Protein AF-A0A7D9AID9-F1 (afdb_monomer_lite)

Foldseek 3Di:
DVVVVLVVVLVVQLVLVLVQWHKDAQVVPDDPDPPPPCPPCVVVLVVQAPDDPVRIGIDGLVVLLVVLLVVLVVLLVVLVVLVVVCVVVVADASDPPCLVVLLVVLVVLLVVLVSNLSSLVVCLPPVNLCVSCVPDPPVSVVSNVSSVSSNVSSVSSNVSSVVSNVSRQVRDDDDPPDPVPPPQPPVSVLVVQQVVCVVVVHDRDDDD

Organism: NCBI:txid1499973

Sequence (208 aa):
MKQKSKSAAIAAIATALTASLAPVPAKSTILPTTVIESVTHARVVSMLTFEHHDGQVFLPLEEAIEYINGLNDNMRAALNAVIEERQNRGKGALFADKTAKIIKICEESLKQHSRVKEAVKIVMDPDNLAKMYPDSMEQRIAYRNKLVRFGRAIAQGEFIARDAINAIKRSTAPDKTTSLGNTLSDGNVKAMIIAEHKNMGLPAPEFS

pLDDT: mean 76.76, std 17.53, range [34.31, 95.06]

Radius of gyration: 28.39 Å; chains: 1; bounding box: 47×74×84 Å

Structure (mmCIF, N/CA/C/O backbone):
data_AF-A0A7D9AID9-F1
#
_entry.id   AF-A0A7D9AID9-F1
#
loop_
_atom_site.group_PDB
_atom_site.id
_atom_site.type_symbol
_atom_site.label_atom_id
_atom_site.label_alt_id
_atom_site.label_comp_id
_atom_site.label_asym_id
_atom_site.label_entity_id
_atom_site.label_seq_id
_atom_site.pdbx_PDB_ins_code
_atom_site.Cartn_x
_atom_site.Cartn_y
_atom_site.Cartn_z
_atom_site.occupancy
_atom_site.B_iso_or_equiv
_atom_site.auth_seq_id
_atom_site.auth_comp_id
_atom_site.auth_asym_id
_atom_site.auth_atom_id
_atom_site.pdbx_PDB_model_num
ATOM 1 N N . MET A 1 1 ? 20.980 -8.772 11.719 1.00 40.66 1 MET A N 1
ATOM 2 C CA . MET A 1 1 ? 20.503 -9.483 10.502 1.00 40.66 1 MET A CA 1
ATOM 3 C C . MET A 1 1 ? 19.294 -8.838 9.796 1.00 40.66 1 MET A C 1
ATOM 5 O O . MET A 1 1 ? 19.221 -8.960 8.582 1.00 40.66 1 MET A O 1
ATOM 9 N N . LYS A 1 2 ? 18.387 -8.099 10.469 1.00 40.19 2 LYS A N 1
ATOM 10 C CA . LYS A 1 2 ? 17.156 -7.531 9.853 1.00 40.19 2 LYS A CA 1
ATOM 11 C C . LYS A 1 2 ? 17.346 -6.453 8.763 1.00 40.19 2 LYS A C 1
ATOM 13 O O . LYS A 1 2 ? 16.445 -6.263 7.956 1.00 40.19 2 LYS A O 1
ATOM 18 N N . GLN A 1 3 ? 18.459 -5.714 8.739 1.00 44.75 3 GLN A N 1
ATOM 19 C CA . GLN A 1 3 ? 18.710 -4.710 7.685 1.00 44.75 3 GLN A CA 1
ATOM 20 C C . GLN A 1 3 ? 19.162 -5.348 6.364 1.00 44.75 3 GLN A C 1
ATOM 22 O O . GLN A 1 3 ? 18.703 -4.931 5.305 1.00 44.75 3 GLN A O 1
ATOM 27 N N . LYS A 1 4 ? 19.987 -6.405 6.430 1.00 50.25 4 LYS A N 1
ATOM 28 C CA . LYS A 1 4 ? 20.463 -7.130 5.241 1.00 50.25 4 LYS A CA 1
ATOM 29 C C . LYS A 1 4 ? 19.309 -7.788 4.471 1.00 50.25 4 LYS A C 1
ATOM 31 O O . LYS A 1 4 ? 19.295 -7.721 3.250 1.00 50.25 4 LYS A O 1
ATOM 36 N N . SER A 1 5 ? 18.302 -8.329 5.167 1.00 58.00 5 SER A N 1
ATOM 37 C CA . SER A 1 5 ? 17.133 -8.934 4.506 1.00 58.00 5 SER A CA 1
ATOM 38 C C . SER A 1 5 ? 16.215 -7.912 3.827 1.00 58.00 5 SER A C 1
ATOM 40 O O . SER A 1 5 ? 15.699 -8.182 2.749 1.00 58.00 5 SER A O 1
ATOM 42 N N . LYS A 1 6 ? 16.038 -6.714 4.407 1.00 60.31 6 LYS A N 1
ATOM 43 C CA . LYS A 1 6 ? 15.268 -5.631 3.768 1.00 60.31 6 LYS A CA 1
ATOM 44 C C . LYS A 1 6 ? 15.937 -5.141 2.484 1.00 60.31 6 LYS A C 1
ATOM 46 O O . LYS A 1 6 ? 15.253 -4.964 1.485 1.00 60.31 6 LYS A O 1
ATOM 51 N N . SER A 1 7 ? 17.256 -4.950 2.518 1.00 64.38 7 SER A N 1
ATOM 52 C CA . SER A 1 7 ? 18.036 -4.532 1.348 1.00 64.38 7 SER A CA 1
ATOM 53 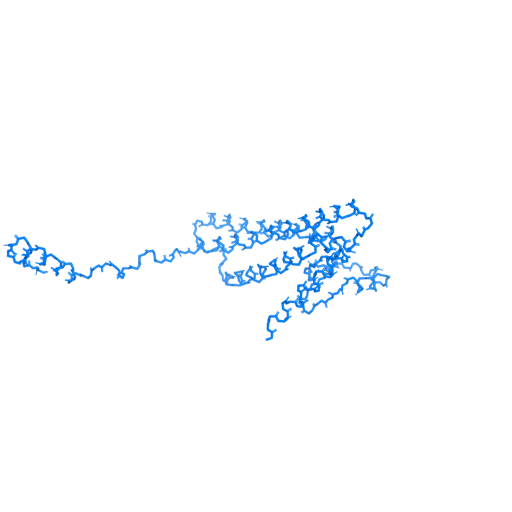C C . SER A 1 7 ? 17.994 -5.584 0.234 1.00 64.38 7 SER A C 1
ATOM 55 O O . SER A 1 7 ? 17.765 -5.224 -0.917 1.00 64.38 7 SER A O 1
ATOM 57 N N . ALA A 1 8 ? 18.099 -6.872 0.577 1.00 74.06 8 ALA A N 1
ATOM 58 C CA . ALA A 1 8 ? 17.960 -7.963 -0.387 1.00 74.06 8 ALA A CA 1
ATOM 59 C C . ALA A 1 8 ? 16.559 -8.017 -1.027 1.00 74.06 8 ALA A C 1
ATOM 61 O O . ALA A 1 8 ? 16.447 -8.177 -2.237 1.00 74.06 8 ALA A O 1
ATOM 62 N N . ALA A 1 9 ? 15.494 -7.817 -0.242 1.00 72.69 9 ALA A N 1
ATOM 63 C CA . ALA A 1 9 ? 14.126 -7.800 -0.763 1.00 72.69 9 ALA A CA 1
ATOM 64 C C . ALA A 1 9 ? 13.871 -6.613 -1.708 1.00 72.69 9 ALA A C 1
ATOM 66 O O . ALA A 1 9 ? 13.247 -6.778 -2.750 1.00 72.69 9 ALA A O 1
ATOM 67 N N . ILE A 1 10 ? 14.377 -5.421 -1.372 1.00 78.06 10 ILE A N 1
ATOM 68 C CA . ILE A 1 10 ? 14.273 -4.244 -2.248 1.00 78.06 10 ILE A CA 1
ATOM 69 C C . ILE A 1 10 ? 15.031 -4.487 -3.554 1.00 78.06 10 ILE A C 1
ATOM 71 O O . ILE A 1 10 ? 14.499 -4.176 -4.615 1.00 78.06 10 ILE A O 1
ATOM 75 N N . ALA A 1 11 ? 16.230 -5.074 -3.489 1.00 79.31 11 ALA A N 1
ATOM 76 C CA . ALA A 1 11 ? 17.001 -5.422 -4.678 1.00 79.31 11 ALA A CA 1
ATOM 77 C C . ALA A 1 11 ? 16.245 -6.418 -5.569 1.00 79.31 11 ALA A C 1
ATOM 79 O O . ALA A 1 11 ? 16.104 -6.165 -6.757 1.00 79.31 11 ALA A O 1
ATOM 80 N N . ALA A 1 12 ? 15.676 -7.483 -4.996 1.00 79.38 12 ALA A N 1
ATOM 81 C CA . ALA A 1 12 ? 14.881 -8.455 -5.746 1.00 79.38 12 ALA A CA 1
ATOM 82 C C . ALA A 1 12 ? 13.648 -7.818 -6.414 1.00 79.38 12 ALA A C 1
ATOM 84 O O . ALA A 1 12 ? 13.392 -8.068 -7.589 1.00 79.38 12 ALA A O 1
ATOM 85 N N . ILE A 1 13 ? 12.916 -6.951 -5.700 1.00 80.75 13 ILE A N 1
ATOM 86 C CA . ILE A 1 13 ? 11.769 -6.224 -6.266 1.00 80.75 13 ILE A CA 1
ATOM 87 C C . ILE A 1 13 ? 12.227 -5.276 -7.373 1.00 80.75 13 ILE A C 1
ATOM 89 O O . ILE A 1 13 ? 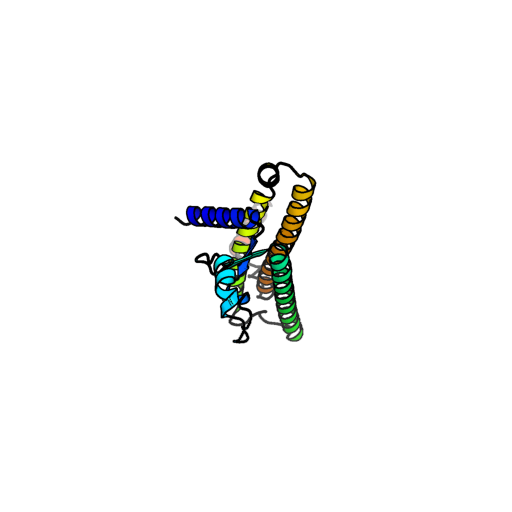11.579 -5.205 -8.409 1.00 80.75 13 ILE A O 1
ATOM 93 N N . ALA A 1 14 ? 13.333 -4.557 -7.179 1.00 84.75 14 ALA A N 1
ATOM 94 C CA . ALA A 1 14 ? 13.881 -3.677 -8.203 1.00 84.75 14 ALA A CA 1
ATOM 95 C C . ALA A 1 14 ? 14.278 -4.475 -9.453 1.00 84.75 14 ALA A C 1
ATOM 97 O O . ALA A 1 14 ? 13.912 -4.078 -10.552 1.00 84.75 14 ALA A O 1
ATOM 98 N N . THR A 1 15 ? 14.929 -5.631 -9.295 1.00 84.75 15 THR A N 1
ATOM 99 C CA . THR A 1 15 ? 15.270 -6.532 -10.405 1.00 84.75 15 THR A CA 1
ATOM 100 C C . THR A 1 15 ? 14.026 -7.054 -11.130 1.00 84.75 15 THR A C 1
ATOM 102 O O . THR A 1 15 ? 13.973 -7.063 -12.360 1.00 84.75 15 THR A O 1
ATOM 105 N N . ALA A 1 16 ? 12.987 -7.450 -10.401 1.00 83.69 16 ALA A N 1
ATOM 106 C CA . ALA A 1 16 ? 11.745 -7.890 -11.024 1.00 83.69 16 ALA A CA 1
ATOM 107 C C . ALA A 1 16 ? 11.041 -6.744 -11.762 1.00 83.69 16 ALA A C 1
ATOM 109 O O . ALA A 1 16 ? 10.635 -6.913 -12.909 1.00 83.69 16 ALA A O 1
ATOM 110 N N . LEU A 1 17 ? 10.982 -5.557 -11.149 1.00 84.12 17 LEU A N 1
ATOM 111 C CA . LEU A 1 17 ? 10.412 -4.371 -11.775 1.00 84.12 17 LEU A CA 1
ATOM 112 C C . LEU A 1 17 ? 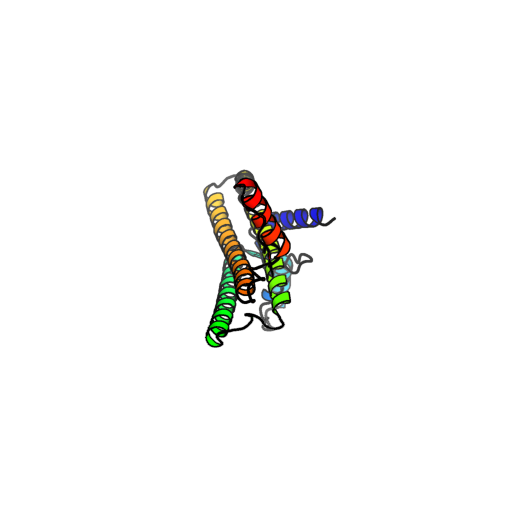11.169 -4.049 -13.052 1.00 84.12 17 LEU A C 1
ATOM 114 O O . LEU A 1 17 ? 10.510 -3.865 -14.068 1.00 84.12 17 LEU A O 1
ATOM 118 N N . THR A 1 18 ? 12.509 -4.083 -13.043 1.00 84.94 18 THR A N 1
ATOM 119 C CA . THR A 1 18 ? 13.316 -3.927 -14.262 1.00 84.94 18 THR A CA 1
ATOM 120 C C . THR A 1 18 ? 12.931 -4.955 -15.332 1.00 84.94 18 THR A C 1
ATOM 122 O O . THR A 1 18 ? 12.758 -4.597 -16.491 1.00 84.94 18 THR A O 1
ATOM 125 N N . ALA A 1 19 ? 12.642 -6.200 -14.950 1.00 85.06 19 ALA A N 1
ATOM 126 C CA . ALA A 1 19 ? 12.099 -7.225 -15.847 1.00 85.06 19 ALA A CA 1
ATOM 127 C C . ALA A 1 19 ? 10.607 -7.028 -16.217 1.00 85.06 19 ALA A C 1
ATOM 129 O O . ALA A 1 19 ? 9.987 -7.916 -16.791 1.00 85.06 19 ALA A O 1
ATOM 130 N N . SER A 1 20 ? 10.031 -5.860 -15.921 1.00 84.62 20 SER A N 1
ATOM 131 C CA . SER A 1 20 ? 8.620 -5.493 -16.109 1.00 84.62 20 SER A CA 1
ATOM 132 C C . SER A 1 20 ? 7.619 -6.298 -15.279 1.00 84.62 20 SER A C 1
ATOM 134 O O . SER A 1 20 ? 6.440 -6.340 -15.625 1.00 84.62 20 SER A O 1
ATOM 136 N N . LEU A 1 21 ? 8.059 -6.879 -14.160 1.00 85.19 21 LEU A N 1
ATOM 137 C CA . LEU A 1 21 ? 7.210 -7.631 -13.243 1.00 85.19 21 LEU A CA 1
ATOM 138 C C . LEU A 1 21 ? 7.103 -6.949 -11.869 1.00 85.19 21 LEU A C 1
ATOM 140 O O . LEU A 1 21 ? 8.097 -6.594 -11.239 1.00 85.19 21 LEU A O 1
ATOM 144 N N . ALA A 1 22 ? 5.886 -6.795 -11.365 1.00 84.75 22 ALA A N 1
ATOM 145 C CA . ALA A 1 22 ? 5.568 -6.169 -10.094 1.00 84.75 22 ALA A CA 1
ATOM 146 C C . ALA A 1 22 ? 5.079 -7.189 -9.049 1.00 84.75 22 ALA A C 1
ATOM 148 O O . ALA A 1 22 ? 4.312 -8.093 -9.379 1.00 84.75 22 ALA A O 1
ATOM 149 N N . PRO A 1 23 ? 5.483 -7.036 -7.774 1.00 84.00 23 PRO A N 1
ATOM 150 C CA . PRO A 1 23 ? 5.088 -7.947 -6.708 1.00 84.00 23 PRO A CA 1
ATOM 151 C C . PRO A 1 23 ? 3.633 -7.727 -6.275 1.00 84.00 23 PRO A C 1
ATOM 153 O O . PRO A 1 23 ? 3.205 -6.600 -6.016 1.00 84.00 23 PRO A O 1
ATOM 156 N N . VAL A 1 24 ? 2.902 -8.827 -6.112 1.00 79.19 24 VAL A N 1
ATOM 157 C CA . VAL A 1 24 ? 1.487 -8.901 -5.734 1.00 79.19 24 VAL A CA 1
ATOM 158 C C . VAL A 1 24 ? 1.275 -10.049 -4.722 1.00 79.19 24 VAL A C 1
ATOM 160 O O . VAL A 1 24 ? 2.000 -11.039 -4.783 1.00 79.19 24 VAL A O 1
ATOM 163 N N . PRO A 1 25 ? 0.336 -9.980 -3.755 1.00 75.00 25 PRO A N 1
ATOM 164 C CA . PRO A 1 25 ? 0.110 -11.073 -2.799 1.00 75.00 25 PRO A CA 1
ATOM 165 C C . PRO A 1 25 ? -0.322 -12.400 -3.456 1.00 75.00 25 PRO A C 1
ATOM 167 O O . PRO A 1 25 ? -1.346 -12.454 -4.134 1.00 75.00 25 PRO A O 1
ATOM 170 N N . ALA A 1 26 ? 0.397 -13.494 -3.174 1.00 68.75 26 ALA A N 1
ATOM 171 C CA . ALA A 1 26 ? 0.199 -14.804 -3.810 1.00 68.75 26 ALA A CA 1
ATOM 172 C C . ALA A 1 26 ? -1.182 -15.417 -3.530 1.00 68.75 26 ALA A C 1
ATOM 174 O O . ALA A 1 26 ? -1.833 -15.948 -4.429 1.00 68.75 26 ALA A O 1
ATOM 175 N N . LYS A 1 27 ? -1.671 -15.291 -2.288 1.00 61.09 27 LYS A N 1
ATOM 176 C CA . LYS A 1 27 ? -2.952 -15.880 -1.844 1.00 61.09 27 LYS A CA 1
ATOM 177 C C . LYS A 1 27 ? -4.173 -15.370 -2.607 1.00 61.09 27 LYS A C 1
ATOM 179 O O . LYS A 1 27 ? -5.215 -16.009 -2.570 1.00 61.09 27 LYS A O 1
ATOM 184 N N . SER A 1 28 ? -4.039 -14.237 -3.277 1.00 54.84 28 SER A N 1
ATOM 185 C CA . SER A 1 28 ? -5.115 -13.608 -4.032 1.00 54.84 28 SER A CA 1
ATOM 186 C C . SER A 1 28 ? -4.989 -13.811 -5.543 1.00 54.84 28 SER A C 1
ATOM 188 O O . SER A 1 28 ? -5.869 -13.393 -6.285 1.00 54.84 28 SER A O 1
ATOM 190 N N . THR A 1 29 ? -3.896 -14.432 -5.995 1.00 53.31 29 THR A N 1
ATOM 191 C CA . THR A 1 29 ? -3.615 -14.712 -7.415 1.00 53.31 29 THR A CA 1
ATOM 192 C C . THR A 1 29 ? -4.017 -16.124 -7.838 1.00 53.31 29 THR A C 1
ATOM 194 O O . THR A 1 29 ? -3.843 -16.496 -8.996 1.00 53.31 29 THR A O 1
ATOM 197 N N . ILE A 1 30 ? -4.573 -16.920 -6.917 1.00 50.91 30 ILE A N 1
ATOM 198 C CA . ILE A 1 30 ? -5.097 -18.246 -7.235 1.00 50.91 30 ILE A CA 1
ATOM 199 C C . ILE A 1 30 ? -6.378 -18.050 -8.055 1.00 50.91 30 ILE A C 1
ATOM 201 O O . ILE A 1 30 ? -7.456 -17.829 -7.504 1.00 50.91 30 ILE A O 1
ATOM 205 N N . LEU A 1 31 ? -6.254 -18.110 -9.381 1.00 38.56 31 LEU A N 1
ATOM 206 C CA . LEU A 1 31 ? -7.391 -18.343 -10.266 1.00 38.56 31 LEU A CA 1
ATOM 207 C C . LEU A 1 31 ? -8.102 -19.620 -9.785 1.00 38.56 31 LEU A C 1
ATOM 209 O O . LEU A 1 31 ? -7.423 -20.640 -9.616 1.00 38.56 31 LEU A O 1
ATOM 213 N N . PRO A 1 32 ? -9.432 -19.615 -9.559 1.00 35.31 32 PRO A N 1
ATOM 214 C CA . PRO A 1 32 ? -10.168 -20.856 -9.389 1.00 35.31 32 PRO A CA 1
ATOM 215 C C . PRO A 1 32 ? -10.006 -21.645 -10.688 1.00 35.31 32 PRO A C 1
ATOM 217 O O . PRO A 1 32 ? -10.585 -21.319 -11.720 1.00 35.31 32 PRO A O 1
ATOM 220 N N . THR A 1 33 ? -9.128 -22.639 -10.651 1.00 37.81 33 THR A N 1
ATOM 221 C CA . THR A 1 33 ? -8.803 -23.488 -11.789 1.00 37.81 33 THR A CA 1
ATOM 222 C C . THR A 1 33 ? -9.993 -24.410 -11.998 1.00 37.81 33 THR A C 1
ATOM 224 O O . THR A 1 33 ? -10.223 -25.343 -11.228 1.00 37.81 33 THR A O 1
ATOM 227 N N . THR A 1 34 ? -10.778 -24.155 -13.041 1.00 34.69 34 THR A N 1
ATOM 228 C CA . THR A 1 34 ? -11.572 -25.218 -13.648 1.00 34.69 34 THR A CA 1
ATOM 229 C C . THR A 1 34 ? -10.584 -26.282 -14.136 1.00 34.69 34 THR A C 1
ATOM 231 O O . THR A 1 34 ? -9.571 -25.995 -14.770 1.00 34.69 34 THR A O 1
ATOM 234 N N . VAL A 1 35 ? -10.840 -27.527 -13.745 1.00 38.31 35 VAL A N 1
ATOM 235 C CA . VAL A 1 35 ? -9.899 -28.663 -13.669 1.00 38.31 35 VAL A CA 1
ATOM 236 C C . VAL A 1 35 ? -9.311 -29.122 -15.026 1.00 38.31 35 VAL A C 1
ATOM 238 O O . VAL A 1 35 ? -8.560 -30.088 -15.075 1.00 38.31 35 VAL A O 1
ATOM 241 N N . ILE A 1 36 ? -9.586 -28.435 -16.139 1.00 34.31 36 ILE A N 1
ATOM 242 C CA . ILE A 1 36 ? -9.316 -28.945 -17.495 1.00 34.31 36 ILE A CA 1
ATOM 243 C C . ILE A 1 36 ? -8.090 -28.289 -18.173 1.00 34.31 36 ILE A C 1
ATOM 245 O O . ILE A 1 36 ? -7.478 -28.913 -19.033 1.00 34.31 36 ILE A O 1
ATOM 249 N N . GLU A 1 37 ? -7.634 -27.104 -17.750 1.00 34.97 37 GLU A N 1
ATOM 250 C CA . GLU A 1 37 ? -6.510 -26.392 -18.412 1.00 34.97 37 GLU A CA 1
ATOM 251 C C . GLU A 1 37 ? -5.161 -26.471 -17.664 1.00 34.97 37 GLU A C 1
ATOM 253 O O . GLU A 1 37 ? -4.161 -25.875 -18.069 1.00 34.97 37 GLU A O 1
ATOM 258 N N . SER A 1 38 ? -5.094 -27.229 -16.566 1.00 40.16 38 SER A N 1
ATOM 259 C CA . SER A 1 38 ? -3.963 -27.200 -15.626 1.00 40.16 38 SER A CA 1
ATOM 260 C C . SER A 1 38 ? -2.668 -27.849 -16.131 1.00 40.16 38 SER A C 1
ATOM 262 O O . SER A 1 38 ? -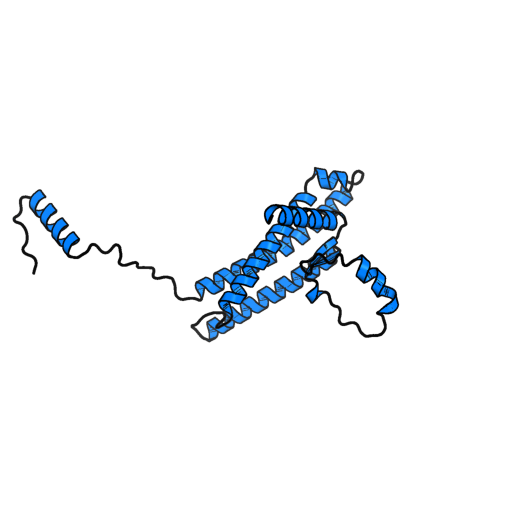1.614 -27.608 -15.549 1.00 40.16 38 SER A O 1
ATOM 264 N N . VAL A 1 39 ? -2.681 -28.641 -17.207 1.00 41.78 39 VAL A N 1
ATOM 265 C CA . VAL A 1 39 ? -1.488 -29.418 -17.607 1.00 41.78 39 VAL A CA 1
ATOM 266 C C . VAL A 1 39 ? -0.575 -28.657 -18.575 1.00 41.78 39 VAL A C 1
ATOM 268 O O . VAL A 1 39 ? 0.645 -28.803 -18.514 1.00 41.78 39 VAL A O 1
ATOM 271 N N . THR A 1 40 ? -1.124 -27.802 -19.438 1.00 41.22 40 THR A N 1
ATOM 272 C CA . THR A 1 40 ? -0.348 -27.100 -20.477 1.00 41.22 40 THR A CA 1
ATOM 273 C C . THR A 1 40 ? 0.285 -25.799 -19.985 1.00 41.22 40 THR A C 1
ATOM 275 O O . THR A 1 40 ? 1.354 -25.426 -20.466 1.00 41.22 40 THR A O 1
ATOM 278 N N . HIS A 1 41 ? -0.300 -25.144 -18.975 1.00 38.69 41 HIS A N 1
ATOM 279 C CA . HIS A 1 41 ? 0.189 -23.860 -18.456 1.00 38.69 41 HIS A CA 1
ATOM 280 C C . HIS A 1 41 ? 0.831 -23.921 -17.064 1.00 38.69 41 HIS A C 1
ATOM 282 O O . HIS A 1 41 ? 1.489 -22.954 -16.680 1.00 38.69 41 HIS A O 1
ATOM 288 N N . ALA A 1 42 ? 0.753 -25.043 -16.334 1.00 38.50 42 ALA A N 1
ATOM 289 C CA . ALA A 1 42 ? 1.363 -25.168 -15.001 1.00 38.50 42 ALA A CA 1
ATOM 290 C C . ALA A 1 42 ? 2.862 -24.823 -14.981 1.00 38.50 42 ALA A C 1
ATOM 292 O O . ALA A 1 42 ? 3.339 -24.199 -14.035 1.00 38.50 42 ALA A O 1
ATOM 293 N N . ARG A 1 43 ? 3.599 -25.162 -16.048 1.00 36.84 43 ARG A N 1
ATOM 294 C CA . ARG A 1 43 ? 5.041 -24.885 -16.150 1.00 36.84 43 ARG A CA 1
ATOM 295 C C . ARG A 1 43 ? 5.357 -23.406 -16.404 1.00 36.84 43 ARG A C 1
ATOM 297 O O . ARG A 1 43 ? 6.389 -22.918 -15.952 1.00 36.84 43 ARG A O 1
ATOM 304 N N . VAL A 1 44 ? 4.469 -22.691 -17.100 1.00 41.50 44 VAL A N 1
ATOM 305 C CA . VAL A 1 44 ? 4.600 -21.246 -17.364 1.00 41.50 44 VAL A CA 1
ATOM 306 C C . VAL A 1 44 ? 4.187 -20.450 -16.129 1.00 41.50 44 VAL A C 1
ATOM 308 O O . VAL A 1 44 ? 4.892 -19.528 -15.732 1.00 41.50 44 VAL A O 1
ATOM 311 N N . VAL A 1 45 ? 3.115 -20.873 -15.453 1.00 40.44 45 VAL A N 1
ATOM 312 C CA . VAL A 1 45 ? 2.678 -20.297 -14.174 1.00 40.44 45 VAL A CA 1
ATOM 313 C C . VAL A 1 45 ? 3.776 -20.452 -13.119 1.00 40.44 45 VAL A C 1
ATOM 315 O O . VAL A 1 45 ? 4.127 -19.460 -12.494 1.00 40.44 45 VAL A O 1
ATOM 318 N N . SER A 1 46 ? 4.415 -21.629 -13.013 1.00 38.06 46 SER A N 1
ATOM 319 C CA . SER A 1 46 ? 5.529 -21.847 -12.075 1.00 38.06 46 SER A CA 1
ATOM 320 C C . SER A 1 46 ? 6.792 -21.036 -12.395 1.00 38.06 46 SER A C 1
ATOM 322 O O . SER A 1 46 ? 7.574 -20.750 -11.495 1.00 38.06 46 SER A O 1
ATOM 324 N N . MET A 1 47 ? 7.019 -20.685 -13.670 1.00 40.38 47 MET A N 1
ATOM 325 C CA . MET A 1 47 ? 8.165 -19.864 -14.094 1.00 40.38 47 MET A CA 1
ATOM 326 C C . MET A 1 47 ? 7.940 -18.362 -13.872 1.00 40.38 47 MET A C 1
ATOM 328 O O . MET A 1 47 ? 8.909 -17.624 -13.713 1.00 40.38 47 MET A O 1
ATOM 332 N N . LEU A 1 48 ? 6.681 -17.911 -13.846 1.00 39.78 48 LEU A N 1
ATOM 333 C CA . LEU A 1 48 ? 6.303 -16.520 -13.569 1.00 39.78 48 LEU A CA 1
ATOM 334 C C . LEU A 1 48 ? 6.100 -16.258 -12.066 1.00 39.78 48 LEU A C 1
ATOM 336 O O . LEU A 1 48 ? 6.268 -15.135 -11.590 1.00 39.78 48 LEU A O 1
ATOM 340 N N . THR A 1 49 ? 5.810 -17.295 -11.280 1.00 43.09 49 THR A N 1
ATOM 341 C CA . THR A 1 49 ? 5.786 -17.226 -9.817 1.00 43.09 49 THR A CA 1
ATOM 342 C C . THR A 1 49 ? 7.191 -17.394 -9.245 1.00 43.09 49 THR A C 1
ATOM 344 O O . THR A 1 49 ? 7.589 -18.483 -8.836 1.00 43.09 49 THR A O 1
ATOM 347 N N . PHE A 1 50 ? 7.951 -16.304 -9.147 1.00 42.31 50 PHE A N 1
ATOM 348 C CA . PHE A 1 50 ? 9.051 -16.256 -8.183 1.00 42.31 50 PHE A CA 1
ATOM 349 C C . PHE A 1 50 ? 8.448 -16.160 -6.777 1.00 42.31 50 PHE A C 1
ATOM 351 O O . PHE A 1 50 ? 8.302 -15.062 -6.239 1.00 42.31 50 PHE A O 1
ATOM 358 N N . GLU A 1 51 ? 8.059 -17.296 -6.191 1.00 45.25 51 GLU A N 1
ATOM 359 C CA . GLU A 1 51 ? 7.675 -17.351 -4.780 1.00 45.25 51 GLU A CA 1
ATOM 360 C C . GLU A 1 51 ? 8.885 -16.952 -3.929 1.00 45.25 51 GLU A C 1
ATOM 362 O O . GLU A 1 51 ? 9.791 -17.738 -3.655 1.00 45.25 51 GLU A O 1
ATOM 367 N N . HIS A 1 52 ? 8.921 -15.693 -3.501 1.00 45.75 52 HIS A N 1
ATOM 368 C CA . HIS A 1 52 ? 9.747 -15.315 -2.366 1.00 45.75 52 HIS A CA 1
ATOM 369 C C . HIS A 1 52 ? 9.086 -15.832 -1.082 1.00 45.75 52 HIS A C 1
ATOM 371 O O . HIS A 1 52 ? 7.857 -15.871 -0.987 1.00 45.75 52 HIS A O 1
ATOM 377 N N . HIS A 1 53 ? 9.899 -16.144 -0.066 1.00 45.00 53 HIS A N 1
ATOM 378 C CA . HIS A 1 53 ? 9.489 -16.662 1.253 1.00 45.00 53 HIS A CA 1
ATOM 379 C C . HIS A 1 53 ? 8.371 -15.867 1.981 1.00 45.00 53 HIS A C 1
ATOM 381 O O . HIS A 1 53 ? 7.840 -16.349 2.977 1.00 45.00 53 HIS A O 1
ATOM 387 N N . ASP A 1 54 ? 7.988 -14.686 1.481 1.00 52.88 54 ASP A N 1
ATOM 388 C CA . ASP A 1 54 ? 6.939 -13.809 2.015 1.00 52.88 54 ASP A CA 1
ATOM 389 C C . ASP A 1 54 ? 5.557 -13.973 1.323 1.00 52.88 54 ASP A C 1
ATOM 391 O O . ASP A 1 54 ? 4.629 -13.222 1.632 1.00 52.88 54 ASP A O 1
ATOM 395 N N . GLY A 1 55 ? 5.379 -14.927 0.396 1.00 64.81 55 GLY A N 1
ATOM 396 C CA . GLY A 1 55 ? 4.079 -15.207 -0.239 1.00 64.81 55 GLY A CA 1
ATOM 397 C C . GLY A 1 55 ? 3.632 -14.139 -1.247 1.00 64.81 55 GLY A C 1
ATOM 398 O O . GLY A 1 55 ? 2.474 -13.712 -1.232 1.00 64.81 55 GLY A O 1
ATOM 399 N N . GLN A 1 56 ? 4.551 -13.689 -2.104 1.00 68.88 56 GLN A N 1
ATOM 400 C CA . GLN A 1 56 ? 4.303 -12.741 -3.198 1.00 68.88 56 GLN A CA 1
ATOM 401 C C . GLN A 1 56 ? 4.558 -13.405 -4.560 1.00 68.88 56 GLN A C 1
ATOM 403 O O . GLN A 1 56 ? 5.439 -14.254 -4.673 1.00 68.88 56 GLN A O 1
ATOM 408 N N . VAL A 1 57 ? 3.797 -12.995 -5.574 1.00 75.06 57 VAL A N 1
ATOM 409 C CA . VAL A 1 57 ? 3.913 -13.384 -6.987 1.00 75.06 57 VAL A CA 1
ATOM 410 C C . VAL A 1 57 ? 4.247 -12.145 -7.806 1.00 75.06 57 VAL A C 1
ATOM 412 O O . VAL A 1 57 ? 3.789 -11.051 -7.487 1.00 75.06 57 VAL A O 1
ATOM 415 N N . PHE A 1 58 ? 5.043 -12.305 -8.857 1.00 80.62 58 PHE A N 1
ATOM 416 C CA . PHE A 1 58 ? 5.403 -11.219 -9.757 1.00 80.62 58 PHE A CA 1
ATOM 417 C C . PHE A 1 58 ? 4.545 -11.288 -11.024 1.00 80.62 58 PHE A C 1
ATOM 419 O O . PHE A 1 58 ? 4.600 -12.265 -11.763 1.00 80.62 58 PHE A O 1
ATOM 426 N N . LEU A 1 59 ? 3.731 -10.260 -11.249 1.00 80.31 59 LEU A N 1
ATOM 427 C CA . LEU A 1 59 ? 2.851 -10.128 -12.415 1.00 80.31 59 LEU A CA 1
ATOM 428 C C . LEU A 1 59 ? 3.363 -9.022 -13.335 1.00 80.31 59 LEU A C 1
ATOM 430 O O . LEU A 1 59 ? 4.049 -8.129 -12.839 1.00 80.31 59 LEU A O 1
ATOM 434 N N . PRO A 1 60 ? 3.030 -9.009 -14.634 1.00 89.06 60 PRO A N 1
ATOM 435 C CA . PRO A 1 60 ? 3.401 -7.878 -15.465 1.00 89.06 60 PRO A CA 1
ATOM 436 C C . PRO A 1 60 ? 2.752 -6.578 -14.960 1.00 89.06 60 PRO A C 1
ATOM 438 O O . PRO A 1 60 ? 1.770 -6.579 -14.209 1.00 89.06 60 PRO A O 1
ATOM 441 N N . LEU A 1 61 ? 3.410 -5.452 -15.252 1.00 87.06 61 LEU A N 1
ATOM 442 C CA . LEU A 1 61 ? 3.101 -4.159 -14.629 1.00 87.06 61 LEU A CA 1
ATOM 443 C C . LEU A 1 61 ? 1.640 -3.743 -14.820 1.00 87.06 61 LEU A C 1
ATOM 445 O O . LEU A 1 61 ? 1.039 -3.219 -13.885 1.00 87.06 61 LEU A O 1
ATOM 449 N N . GLU A 1 62 ? 1.078 -3.963 -16.003 1.00 86.06 62 GLU A N 1
ATOM 450 C CA . GLU A 1 62 ? -0.316 -3.666 -16.327 1.00 86.06 62 GLU A CA 1
ATOM 451 C C . GLU A 1 62 ? -1.294 -4.427 -15.423 1.00 86.06 62 GLU A C 1
ATOM 453 O O . GLU A 1 62 ? -2.108 -3.809 -14.734 1.00 86.06 62 GLU A O 1
ATOM 458 N N . GLU A 1 63 ? -1.163 -5.749 -15.357 1.00 85.12 63 GLU A N 1
ATOM 459 C CA . GLU A 1 63 ? -2.022 -6.631 -14.570 1.00 85.12 63 GLU A CA 1
ATOM 460 C C . GLU A 1 63 ? -1.862 -6.350 -13.073 1.00 85.12 63 GLU A C 1
ATOM 462 O O . GLU A 1 63 ? -2.836 -6.333 -12.318 1.00 85.12 63 GLU A O 1
ATOM 467 N N . ALA A 1 64 ? -0.635 -6.063 -12.630 1.00 87.06 64 ALA A N 1
ATOM 468 C CA . ALA A 1 64 ? -0.372 -5.686 -11.249 1.00 87.06 64 ALA A CA 1
ATOM 469 C C . ALA A 1 64 ? -1.051 -4.359 -10.871 1.00 87.06 64 ALA A C 1
ATOM 471 O O . ALA A 1 64 ? -1.575 -4.237 -9.760 1.00 87.06 64 ALA A O 1
ATOM 472 N N . ILE A 1 65 ? -1.064 -3.365 -11.771 1.00 89.50 65 ILE A N 1
ATOM 473 C CA . ILE A 1 65 ? -1.760 -2.086 -11.554 1.00 89.50 65 ILE A CA 1
ATOM 474 C C . ILE A 1 65 ? -3.258 -2.323 -11.372 1.00 89.50 65 ILE A C 1
ATOM 476 O O . ILE A 1 65 ? -3.835 -1.823 -10.405 1.00 89.50 65 ILE A O 1
ATOM 480 N N . GLU A 1 66 ? -3.885 -3.061 -12.287 1.00 87.06 66 GLU A N 1
ATOM 481 C CA . GLU A 1 66 ? -5.321 -3.351 -12.235 1.00 87.06 66 GLU A CA 1
ATOM 482 C C . GLU A 1 66 ? -5.690 -4.090 -10.952 1.00 87.06 66 GLU A C 1
ATOM 484 O O . GLU A 1 66 ? -6.597 -3.676 -10.226 1.00 87.06 66 GLU A O 1
ATOM 489 N N . TYR A 1 67 ? -4.915 -5.118 -10.612 1.00 85.06 67 TYR A N 1
ATOM 490 C CA . TYR A 1 67 ? -5.117 -5.891 -9.400 1.00 85.06 67 TYR A CA 1
ATOM 491 C C . TYR A 1 67 ? -5.006 -5.030 -8.127 1.00 85.06 67 TYR A C 1
ATOM 493 O O . TYR A 1 67 ? -5.873 -5.091 -7.250 1.00 85.06 67 TYR A O 1
ATOM 501 N N . ILE A 1 68 ? -3.962 -4.198 -8.005 1.00 88.06 68 ILE A N 1
ATOM 502 C CA . ILE A 1 68 ? -3.778 -3.335 -6.826 1.00 88.06 68 ILE A CA 1
ATOM 503 C C . ILE A 1 68 ? -4.895 -2.297 -6.734 1.00 88.06 68 ILE A C 1
ATOM 505 O O . ILE A 1 68 ? -5.367 -2.015 -5.633 1.00 88.06 68 ILE A O 1
ATOM 509 N N . ASN A 1 69 ? -5.342 -1.741 -7.861 1.00 89.12 69 ASN A N 1
ATOM 510 C CA . ASN A 1 69 ? -6.478 -0.824 -7.863 1.00 89.12 69 ASN A CA 1
ATOM 511 C C . ASN A 1 69 ? -7.750 -1.518 -7.365 1.00 89.12 69 ASN A C 1
ATOM 513 O O . ASN A 1 69 ? -8.396 -0.988 -6.466 1.00 89.12 69 ASN A O 1
ATOM 517 N N . GLY A 1 70 ? -8.038 -2.737 -7.831 1.00 84.75 70 GLY A N 1
ATOM 518 C CA . GLY A 1 70 ? -9.166 -3.524 -7.328 1.00 84.75 70 GLY A CA 1
ATOM 519 C C . GLY A 1 70 ? -9.085 -3.788 -5.819 1.00 84.75 70 GLY A C 1
ATOM 520 O O . GLY A 1 70 ? -10.074 -3.635 -5.100 1.00 84.75 70 GLY A O 1
ATOM 521 N N . LEU A 1 71 ? -7.897 -4.114 -5.294 1.00 85.75 71 LEU A N 1
ATOM 522 C CA . LEU A 1 71 ? -7.692 -4.226 -3.844 1.00 85.75 71 LEU A CA 1
ATOM 523 C C . LEU A 1 71 ? -7.946 -2.907 -3.111 1.00 85.75 71 LEU A C 1
ATOM 525 O O . LEU A 1 71 ? -8.599 -2.905 -2.068 1.00 85.75 71 LEU A O 1
ATOM 529 N N . ASN A 1 72 ? -7.426 -1.798 -3.634 1.00 90.50 72 ASN A N 1
ATOM 530 C CA . ASN A 1 72 ? -7.591 -0.479 -3.034 1.00 90.50 72 ASN A CA 1
ATOM 531 C C . ASN A 1 72 ? -9.065 -0.071 -2.984 1.00 90.50 72 ASN A C 1
ATOM 533 O O . ASN A 1 72 ? -9.522 0.457 -1.969 1.00 90.50 72 ASN A O 1
ATOM 537 N N . ASP A 1 73 ? -9.811 -0.330 -4.053 1.00 88.81 73 ASP A N 1
ATOM 538 C CA . ASP A 1 73 ? -11.232 -0.014 -4.135 1.00 88.81 73 ASP A CA 1
ATOM 539 C C . ASP A 1 73 ? -12.029 -0.846 -3.125 1.00 88.81 73 ASP A C 1
ATOM 541 O O . ASP A 1 73 ? -12.815 -0.290 -2.356 1.00 88.81 73 ASP A O 1
ATOM 545 N N . ASN A 1 74 ? -11.729 -2.144 -3.012 1.00 87.38 74 ASN A N 1
ATOM 546 C CA . ASN A 1 74 ? -12.324 -3.020 -2.001 1.00 87.38 74 ASN A CA 1
ATOM 547 C C . ASN A 1 74 ? -11.988 -2.577 -0.569 1.00 87.38 74 ASN A C 1
ATOM 549 O O . ASN A 1 74 ? -12.871 -2.522 0.287 1.00 87.38 74 ASN A O 1
ATOM 553 N N . MET A 1 75 ? -10.726 -2.231 -0.291 1.00 86.19 75 MET A N 1
ATOM 554 C CA . MET A 1 75 ? -10.311 -1.739 1.027 1.00 86.19 75 MET A CA 1
ATOM 555 C C . MET A 1 75 ? -11.027 -0.439 1.395 1.00 86.19 75 MET A C 1
ATOM 557 O O . MET A 1 75 ? -11.470 -0.281 2.532 1.00 86.19 75 MET A O 1
ATOM 561 N N . ARG A 1 76 ? -11.152 0.490 0.442 1.00 90.88 76 ARG A N 1
ATOM 562 C CA . ARG A 1 76 ? -11.849 1.761 0.647 1.00 90.88 76 ARG A CA 1
ATOM 563 C C . ARG A 1 76 ? -13.344 1.550 0.862 1.00 90.88 76 ARG A C 1
ATOM 565 O O . ARG A 1 76 ? -13.897 2.137 1.787 1.00 90.88 76 ARG A O 1
ATOM 572 N N . ALA A 1 77 ? -13.980 0.697 0.062 1.00 87.62 77 ALA A N 1
ATOM 573 C CA . ALA A 1 77 ? -15.388 0.348 0.224 1.00 87.62 77 ALA A CA 1
ATOM 574 C C . ALA A 1 77 ? -15.654 -0.286 1.598 1.00 87.62 77 ALA A C 1
ATOM 576 O O . ALA A 1 77 ? -16.558 0.147 2.309 1.00 87.62 77 ALA A O 1
ATOM 577 N N . ALA A 1 78 ? -14.816 -1.239 2.017 1.00 87.62 78 ALA A N 1
ATOM 578 C CA . ALA A 1 78 ? -14.922 -1.871 3.329 1.00 87.62 78 ALA A CA 1
ATOM 579 C C . ALA A 1 78 ? -14.730 -0.866 4.477 1.00 87.62 78 ALA A C 1
ATOM 581 O O . ALA A 1 78 ? -15.481 -0.893 5.450 1.00 87.62 78 ALA A O 1
ATOM 582 N N . LEU A 1 79 ? -13.756 0.045 4.368 1.00 89.25 79 LEU A N 1
ATOM 583 C CA . LEU A 1 79 ? -13.545 1.092 5.369 1.00 89.25 79 LEU A CA 1
ATOM 584 C C . LEU A 1 79 ? -14.758 2.027 5.469 1.00 89.25 79 LEU A C 1
ATOM 586 O O . LEU A 1 79 ? -15.221 2.303 6.574 1.00 89.25 79 LEU A O 1
ATOM 590 N N . ASN A 1 80 ? -15.285 2.481 4.331 1.00 91.62 80 ASN A N 1
ATOM 591 C CA . ASN A 1 80 ? -16.448 3.364 4.287 1.00 91.62 80 ASN A CA 1
ATOM 592 C C . ASN A 1 80 ? -17.688 2.696 4.891 1.00 91.62 80 ASN A C 1
ATOM 594 O O . ASN A 1 80 ? -18.354 3.319 5.712 1.00 91.62 80 ASN A O 1
ATOM 598 N N . ALA A 1 81 ? -17.939 1.424 4.570 1.00 89.75 81 ALA A N 1
ATOM 599 C CA . ALA A 1 81 ? -19.062 0.670 5.124 1.00 89.75 81 ALA A CA 1
ATOM 600 C C . ALA A 1 81 ? -18.997 0.576 6.658 1.00 89.75 81 ALA A C 1
ATOM 602 O O . ALA A 1 81 ? -19.998 0.776 7.341 1.00 89.75 81 ALA A O 1
ATOM 603 N N . VAL A 1 82 ? -17.810 0.335 7.223 1.00 89.00 82 VAL A N 1
ATOM 604 C CA . VAL A 1 82 ? -17.629 0.264 8.684 1.00 89.00 82 VAL A CA 1
ATOM 605 C C . VAL A 1 82 ? -17.785 1.642 9.341 1.00 89.00 82 VAL A C 1
ATOM 607 O O . VAL A 1 82 ? -18.323 1.754 10.445 1.00 89.00 82 VAL A O 1
ATOM 610 N N . ILE A 1 83 ? -17.336 2.711 8.676 1.00 89.31 83 ILE A N 1
ATOM 611 C CA . ILE A 1 83 ? -17.544 4.086 9.150 1.00 89.31 83 ILE A CA 1
ATOM 612 C C . ILE A 1 83 ? -19.035 4.432 9.162 1.00 89.31 83 ILE A C 1
ATOM 614 O O . ILE A 1 83 ? -19.519 4.960 10.163 1.00 89.31 83 ILE A O 1
ATOM 618 N N . GLU A 1 84 ? -19.757 4.115 8.091 1.00 90.62 84 GLU A N 1
ATOM 619 C CA . GLU A 1 84 ? -21.198 4.340 7.971 1.00 90.62 84 GLU A CA 1
ATOM 620 C C . GLU A 1 84 ? -21.976 3.530 9.015 1.00 90.62 84 GLU A C 1
ATOM 622 O O . GLU A 1 84 ? -22.815 4.070 9.736 1.00 90.62 84 GLU A O 1
ATOM 627 N N . GLU A 1 85 ? -21.626 2.257 9.203 1.00 88.69 85 GLU A N 1
ATOM 628 C CA . GLU A 1 85 ? -22.220 1.411 10.236 1.00 88.69 85 GLU A CA 1
ATOM 629 C C . GLU A 1 85 ? -22.035 2.011 11.639 1.00 88.69 85 GLU A C 1
ATOM 631 O O . GLU A 1 85 ? -22.972 2.044 12.443 1.00 88.69 85 GLU A O 1
ATOM 636 N N . ARG A 1 86 ? -20.847 2.548 11.943 1.00 86.69 86 ARG A N 1
ATOM 637 C CA . ARG A 1 86 ? -20.607 3.256 13.207 1.00 86.69 86 ARG A CA 1
ATOM 638 C C . ARG A 1 86 ? -21.449 4.524 13.316 1.00 86.69 86 ARG A C 1
ATOM 640 O O . ARG A 1 86 ? -21.949 4.806 14.404 1.00 86.69 86 ARG A O 1
ATOM 647 N N . GLN A 1 87 ? -21.575 5.299 12.240 1.00 87.50 87 GLN A N 1
ATOM 648 C CA . GLN A 1 87 ? -22.399 6.511 12.229 1.00 87.50 87 GLN A CA 1
ATOM 649 C C . GLN A 1 87 ? -23.864 6.176 12.528 1.00 87.50 87 GLN A C 1
ATOM 651 O O . GLN A 1 87 ? -24.454 6.812 13.399 1.00 87.50 87 GLN A O 1
ATOM 656 N N . ASN A 1 88 ? -24.397 5.110 11.927 1.00 88.25 88 ASN A N 1
ATOM 657 C CA . ASN A 1 88 ? -25.757 4.623 12.176 1.00 88.25 88 ASN A CA 1
ATOM 658 C C . ASN A 1 88 ? -25.960 4.145 13.624 1.00 88.25 88 ASN A C 1
ATOM 660 O O . ASN A 1 88 ? -27.022 4.349 14.208 1.00 88.25 88 ASN A O 1
ATOM 664 N N . ARG A 1 89 ? -24.932 3.552 14.246 1.00 86.88 89 ARG A N 1
ATOM 665 C CA . ARG A 1 89 ? -24.944 3.176 15.675 1.00 86.88 89 ARG A CA 1
ATOM 666 C C . ARG A 1 89 ? -24.748 4.372 16.622 1.00 86.88 89 ARG A C 1
ATOM 668 O O . ARG A 1 89 ? -24.990 4.249 17.823 1.00 86.88 89 ARG A O 1
ATOM 675 N N . GLY A 1 90 ? -24.235 5.499 16.128 1.00 80.31 90 GLY A N 1
ATOM 676 C CA . GLY A 1 90 ? -23.936 6.727 16.874 1.00 80.31 90 GLY A CA 1
ATOM 677 C C . GLY A 1 90 ? -22.700 6.679 17.788 1.00 80.31 90 GLY A C 1
ATOM 678 O O . GLY A 1 90 ? -22.062 7.708 18.009 1.00 80.31 90 GLY A O 1
ATOM 679 N N . LYS A 1 91 ? -22.314 5.508 18.318 1.00 78.12 91 LYS A N 1
ATOM 680 C CA . LYS A 1 91 ? -21.167 5.347 19.235 1.00 78.12 91 LYS A CA 1
ATOM 681 C C . LYS A 1 91 ? -20.493 3.975 19.125 1.00 78.12 91 LYS A C 1
ATOM 683 O O . LYS A 1 91 ? -21.082 3.019 18.633 1.00 78.12 91 LYS A O 1
ATOM 688 N N . GLY A 1 92 ? -19.270 3.881 19.656 1.00 78.12 92 GLY A N 1
ATOM 689 C CA . GLY A 1 92 ? -18.493 2.638 19.754 1.00 78.12 92 GLY A CA 1
ATOM 690 C C . GLY A 1 92 ? -17.238 2.614 18.877 1.00 78.12 92 GLY A C 1
ATOM 691 O O . GLY A 1 92 ? -16.985 3.533 18.095 1.00 78.12 92 GLY A O 1
ATOM 692 N N . ALA A 1 93 ? -16.433 1.563 19.035 1.00 80.44 93 ALA A N 1
ATOM 693 C CA . ALA A 1 93 ? -15.257 1.322 18.200 1.00 80.44 93 ALA A CA 1
ATOM 694 C C . ALA A 1 93 ? -15.671 0.912 16.775 1.00 80.44 93 ALA A C 1
ATOM 696 O O . ALA A 1 93 ? -16.687 0.240 16.603 1.00 80.44 93 ALA A O 1
ATOM 697 N N . LEU A 1 94 ? -14.870 1.282 15.766 1.00 80.00 94 LEU A N 1
ATOM 698 C CA . LEU A 1 94 ? -15.088 0.859 14.369 1.00 80.00 94 LEU A CA 1
ATOM 699 C C . LEU A 1 94 ? -15.011 -0.661 14.216 1.00 80.00 94 LEU A C 1
ATOM 701 O O . LEU A 1 94 ? -15.862 -1.284 13.596 1.00 80.00 94 LEU A O 1
ATOM 705 N N . PHE A 1 95 ? -13.998 -1.266 14.829 1.00 79.50 95 PHE A N 1
ATOM 706 C CA . PHE A 1 95 ? -13.839 -2.711 14.881 1.00 79.50 95 PHE A CA 1
ATOM 707 C C . PHE A 1 95 ? -13.845 -3.087 16.358 1.00 79.50 95 PHE A C 1
ATOM 709 O O . PHE A 1 95 ? -13.031 -2.564 17.106 1.00 79.50 95 PHE A O 1
ATOM 716 N N . ALA A 1 96 ? -14.755 -3.945 16.809 1.00 76.25 96 ALA A N 1
ATOM 717 C CA . ALA A 1 96 ? -14.809 -4.353 18.216 1.00 76.25 96 ALA A CA 1
ATOM 718 C C . ALA A 1 96 ? -13.550 -5.170 18.603 1.00 76.25 96 ALA A C 1
ATOM 720 O O . ALA A 1 96 ? -12.441 -4.644 18.716 1.00 76.25 96 ALA A O 1
ATOM 721 N N . ASP A 1 97 ? -13.664 -6.492 18.688 1.00 76.25 97 ASP A N 1
ATOM 722 C CA . ASP A 1 97 ? -12.588 -7.366 19.190 1.00 76.25 97 ASP A CA 1
ATOM 723 C C . ASP A 1 97 ? -11.390 -7.505 18.234 1.00 76.25 97 ASP A C 1
ATOM 725 O O . ASP A 1 97 ? -10.384 -8.152 18.535 1.00 76.25 97 ASP A O 1
ATOM 729 N N . LYS A 1 98 ? -11.490 -6.920 17.036 1.00 82.62 98 LYS A N 1
ATOM 730 C CA . LYS A 1 98 ? -10.493 -7.056 15.968 1.00 82.62 98 LYS A CA 1
ATOM 731 C C . LYS A 1 98 ? -9.611 -5.821 15.787 1.00 82.62 98 LYS A C 1
ATOM 733 O O . LYS A 1 98 ? -8.674 -5.903 14.998 1.00 82.62 98 LYS A O 1
ATOM 738 N N . THR A 1 99 ? -9.833 -4.723 16.521 1.00 84.38 99 THR A N 1
ATOM 739 C CA . THR A 1 99 ? -9.084 -3.461 16.331 1.00 84.38 99 THR A CA 1
ATOM 740 C C . THR A 1 99 ? -7.566 -3.661 16.314 1.00 84.38 99 THR A C 1
ATOM 742 O O . THR A 1 99 ? -6.912 -3.277 15.347 1.00 84.38 99 THR A O 1
ATOM 745 N N . ALA A 1 100 ? -6.996 -4.328 17.323 1.00 85.31 100 ALA A N 1
ATOM 746 C CA . ALA A 1 100 ? -5.546 -4.531 17.403 1.00 85.31 100 ALA A CA 1
ATOM 747 C C . ALA A 1 100 ? -4.989 -5.349 16.223 1.00 85.31 100 ALA A C 1
ATOM 749 O O . ALA A 1 100 ? -3.902 -5.066 15.718 1.00 85.31 100 ALA A O 1
ATOM 750 N N . LYS A 1 101 ? -5.750 -6.343 15.745 1.00 85.69 101 LYS A N 1
ATOM 751 C CA . LYS A 1 101 ? -5.374 -7.151 14.576 1.00 85.69 101 LYS A CA 1
ATOM 752 C C . LYS A 1 101 ? -5.404 -6.314 13.299 1.00 85.69 101 LYS A C 1
ATOM 754 O O . LYS A 1 101 ? -4.468 -6.400 12.512 1.00 85.69 101 LYS A O 1
ATOM 759 N N . ILE A 1 102 ? -6.435 -5.487 13.116 1.00 84.81 102 ILE A N 1
ATOM 760 C CA . ILE A 1 102 ? -6.564 -4.609 11.947 1.00 84.81 102 ILE A CA 1
ATOM 761 C C . ILE A 1 102 ? -5.448 -3.561 11.923 1.00 84.81 102 ILE A C 1
ATOM 763 O O . ILE A 1 102 ? -4.803 -3.409 10.892 1.00 84.81 102 ILE A O 1
ATOM 767 N N . ILE A 1 103 ? -5.141 -2.917 13.056 1.00 87.19 103 ILE A N 1
ATOM 768 C CA . ILE A 1 103 ? -4.008 -1.980 13.150 1.00 87.19 103 ILE A CA 1
ATOM 769 C C . ILE A 1 103 ? -2.707 -2.675 12.738 1.00 87.19 103 ILE A C 1
ATOM 771 O O . ILE A 1 103 ? -1.983 -2.154 11.893 1.00 87.19 103 ILE A O 1
ATOM 775 N N . LYS A 1 104 ? -2.433 -3.873 13.273 1.00 84.56 104 LYS A 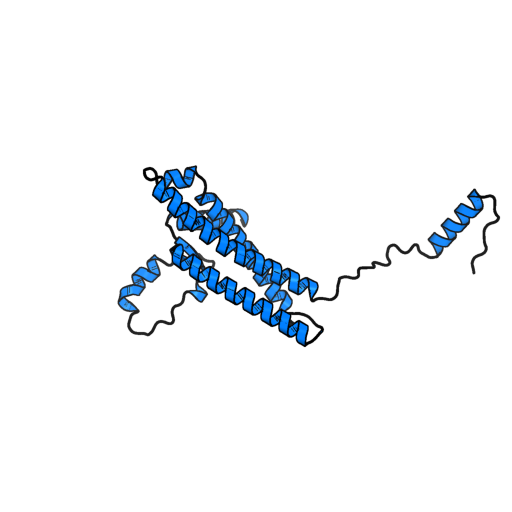N 1
ATOM 776 C CA . LYS A 1 104 ? -1.224 -4.635 12.933 1.00 84.56 104 LYS A CA 1
ATOM 777 C C . LYS A 1 104 ? -1.140 -4.950 11.434 1.00 84.56 104 LYS A C 1
ATOM 779 O O . LYS A 1 104 ? -0.083 -4.763 10.839 1.00 84.56 104 LYS A O 1
ATOM 784 N N . ILE A 1 105 ? -2.248 -5.376 10.822 1.00 83.62 105 ILE A N 1
ATOM 785 C CA . ILE A 1 105 ? -2.326 -5.639 9.375 1.00 83.62 105 ILE A CA 1
ATOM 786 C C . ILE A 1 105 ? -2.050 -4.357 8.579 1.00 83.62 105 ILE A C 1
ATOM 788 O O . ILE A 1 105 ? -1.255 -4.375 7.640 1.00 83.62 105 ILE A O 1
ATOM 792 N N . CYS A 1 106 ? -2.651 -3.228 8.966 1.00 86.06 106 CYS A N 1
ATOM 793 C CA . CYS A 1 106 ? -2.397 -1.942 8.321 1.00 86.06 106 CYS A CA 1
ATOM 794 C C . CYS A 1 106 ? -0.925 -1.522 8.462 1.00 86.06 106 CYS A C 1
ATOM 796 O O . CYS A 1 106 ? -0.319 -1.107 7.481 1.00 86.06 106 CYS A O 1
ATOM 798 N N . GLU A 1 107 ? -0.306 -1.677 9.633 1.00 87.81 107 GLU A N 1
ATOM 799 C CA . GLU A 1 107 ? 1.114 -1.362 9.843 1.00 87.81 107 GLU A CA 1
ATOM 800 C C . GLU A 1 107 ? 2.062 -2.254 9.029 1.00 87.81 107 GLU A C 1
ATOM 802 O O . GLU A 1 107 ? 3.097 -1.790 8.541 1.00 87.81 107 GLU A O 1
ATOM 807 N N . GLU A 1 108 ? 1.742 -3.540 8.885 1.00 84.56 108 GLU A N 1
ATOM 808 C CA . GLU A 1 108 ? 2.479 -4.464 8.020 1.00 84.56 108 GLU A CA 1
ATOM 809 C C . GLU A 1 108 ? 2.342 -4.069 6.546 1.00 84.56 108 GLU A C 1
ATOM 811 O O . GLU A 1 108 ? 3.353 -3.979 5.843 1.00 84.56 108 GLU A O 1
ATOM 816 N N . SER A 1 109 ? 1.127 -3.724 6.115 1.00 84.50 109 SER A N 1
ATOM 817 C CA . SER A 1 109 ? 0.854 -3.205 4.774 1.00 84.50 109 SER A CA 1
ATOM 818 C C . SER A 1 109 ? 1.631 -1.910 4.488 1.00 84.50 109 SER A C 1
ATOM 820 O O . SER A 1 109 ? 2.313 -1.805 3.469 1.00 84.50 109 SER A O 1
ATOM 822 N N . LEU A 1 110 ? 1.674 -0.959 5.432 1.00 89.12 110 LEU A N 1
ATOM 823 C CA . LEU A 1 110 ? 2.469 0.271 5.296 1.00 89.12 110 LEU A CA 1
ATOM 824 C C . LEU A 1 110 ? 3.963 -0.014 5.090 1.00 89.12 110 LEU A C 1
ATOM 826 O O . LEU A 1 110 ? 4.615 0.626 4.261 1.00 89.12 110 LEU A O 1
ATOM 830 N N . LYS A 1 111 ? 4.517 -0.999 5.809 1.00 86.44 111 LYS A N 1
ATOM 831 C CA . LYS A 1 111 ? 5.917 -1.419 5.627 1.00 86.44 111 LYS A CA 1
ATOM 832 C C . LYS A 1 111 ? 6.146 -2.004 4.234 1.00 86.44 111 LYS A C 1
ATOM 834 O O . LYS A 1 111 ? 7.184 -1.723 3.636 1.00 86.44 111 LYS A O 1
ATOM 839 N N . GLN A 1 112 ? 5.211 -2.803 3.724 1.00 83.62 112 GLN A N 1
ATOM 840 C CA . GLN A 1 112 ? 5.299 -3.382 2.382 1.00 83.62 112 GLN A CA 1
ATOM 841 C C . GLN A 1 112 ? 5.194 -2.302 1.300 1.00 83.62 112 GLN A C 1
ATOM 843 O O . GLN A 1 112 ? 6.073 -2.226 0.442 1.00 83.62 112 GLN A O 1
ATOM 848 N N . HIS A 1 113 ? 4.210 -1.404 1.387 1.00 88.38 113 HIS A N 1
ATOM 849 C CA . HIS A 1 113 ? 4.075 -0.281 0.460 1.00 88.38 113 HIS A CA 1
ATOM 850 C C . HIS A 1 113 ? 5.324 0.611 0.442 1.00 88.38 113 HIS A C 1
ATOM 852 O O . HIS A 1 113 ? 5.763 1.019 -0.632 1.00 88.38 113 HIS A O 1
ATOM 858 N N . SER A 1 114 ? 5.957 0.871 1.595 1.00 89.12 114 SER A N 1
ATOM 859 C CA . SER A 1 114 ? 7.224 1.620 1.641 1.00 89.12 114 SER A CA 1
ATOM 860 C C . SER A 1 114 ? 8.337 0.923 0.856 1.00 89.12 114 SER A C 1
ATOM 862 O O . SER A 1 114 ? 8.996 1.570 0.048 1.00 89.12 114 SER A O 1
ATOM 864 N N . ARG A 1 115 ? 8.510 -0.396 1.038 1.00 86.62 115 ARG A N 1
ATOM 865 C CA . ARG A 1 115 ? 9.532 -1.176 0.314 1.00 86.62 115 ARG A CA 1
ATOM 866 C C . ARG A 1 115 ? 9.312 -1.138 -1.196 1.00 86.62 115 ARG A C 1
ATOM 868 O O . ARG A 1 115 ? 10.260 -0.931 -1.944 1.00 86.62 115 ARG A O 1
ATOM 875 N N . VAL A 1 116 ? 8.067 -1.314 -1.642 1.00 89.19 116 VAL A N 1
ATOM 876 C CA . VAL A 1 116 ? 7.734 -1.292 -3.074 1.00 89.19 116 VAL A CA 1
ATOM 877 C C . VAL A 1 116 ? 7.973 0.099 -3.664 1.00 89.19 116 VAL A C 1
ATOM 879 O O . VAL A 1 116 ? 8.583 0.210 -4.722 1.00 89.19 116 VAL A O 1
ATOM 882 N N . LYS A 1 117 ? 7.586 1.177 -2.968 1.00 92.19 117 LYS A N 1
ATOM 883 C CA . LYS A 1 117 ? 7.876 2.550 -3.419 1.00 92.19 117 LYS A CA 1
ATOM 884 C C . LYS A 1 117 ? 9.373 2.838 -3.511 1.00 92.19 117 LYS A C 1
ATOM 886 O O . LYS A 1 117 ? 9.792 3.527 -4.434 1.00 92.19 117 LYS A O 1
ATOM 891 N N . GLU A 1 118 ? 10.173 2.355 -2.563 1.00 90.56 118 GLU A N 1
ATOM 892 C CA . GLU A 1 118 ? 11.635 2.485 -2.618 1.00 90.56 118 GLU A CA 1
ATOM 893 C C . GLU A 1 118 ? 12.209 1.765 -3.840 1.00 90.56 118 GLU A C 1
ATOM 895 O O . GLU A 1 118 ? 12.994 2.358 -4.575 1.00 90.56 118 GLU A O 1
ATOM 900 N N . ALA A 1 119 ? 11.757 0.541 -4.122 1.00 88.25 119 ALA A N 1
ATOM 901 C CA . ALA A 1 119 ? 12.167 -0.189 -5.318 1.00 88.25 119 ALA A CA 1
ATOM 902 C C . ALA A 1 119 ? 11.764 0.541 -6.611 1.00 88.25 119 ALA A C 1
ATOM 904 O O . ALA A 1 119 ? 12.592 0.709 -7.500 1.00 88.25 119 ALA A O 1
ATOM 905 N N . VAL A 1 120 ? 10.533 1.063 -6.692 1.00 92.50 120 VAL A N 1
ATOM 906 C CA . VAL A 1 120 ? 10.083 1.874 -7.837 1.00 92.50 120 VAL A CA 1
ATOM 907 C C . VAL A 1 120 ? 10.978 3.099 -8.028 1.00 92.50 120 VAL A C 1
ATOM 909 O O . VAL A 1 120 ? 11.362 3.388 -9.155 1.00 92.50 120 VAL A O 1
ATOM 912 N N . LYS A 1 121 ? 11.366 3.792 -6.948 1.00 92.62 121 LYS A N 1
ATOM 913 C CA . LYS A 1 121 ? 12.295 4.933 -7.029 1.00 92.62 121 LYS A CA 1
ATOM 914 C C . LYS A 1 121 ? 13.663 4.533 -7.580 1.00 92.62 121 LYS A C 1
ATOM 916 O O . LYS A 1 121 ? 14.193 5.265 -8.405 1.00 92.62 121 LYS A O 1
ATOM 921 N N . ILE A 1 122 ? 14.205 3.392 -7.149 1.00 91.00 122 ILE A N 1
ATOM 922 C CA . ILE A 1 122 ? 15.486 2.872 -7.650 1.00 91.00 122 ILE A CA 1
ATOM 923 C C . ILE A 1 122 ? 15.394 2.603 -9.155 1.00 91.00 122 ILE A C 1
ATOM 925 O O . ILE A 1 122 ? 16.269 3.023 -9.904 1.00 91.00 122 ILE A O 1
ATOM 929 N N . VAL A 1 123 ? 14.330 1.943 -9.618 1.00 90.31 123 VAL A N 1
ATOM 930 C CA . VAL A 1 123 ? 14.169 1.616 -11.046 1.00 90.31 123 VAL A CA 1
ATOM 931 C C . VAL A 1 123 ? 13.875 2.854 -11.895 1.00 90.31 123 VAL A C 1
ATOM 933 O O . VAL A 1 123 ? 14.334 2.942 -13.028 1.00 90.31 123 VAL A O 1
ATOM 936 N N . MET A 1 124 ? 13.143 3.829 -11.353 1.00 91.06 124 MET A N 1
ATOM 937 C CA . MET A 1 124 ? 12.851 5.099 -12.024 1.00 91.06 124 MET A CA 1
ATOM 938 C C . MET A 1 124 ? 14.058 6.037 -12.141 1.00 91.06 124 MET A C 1
ATOM 940 O O . MET A 1 124 ? 13.938 7.079 -12.794 1.00 91.06 124 MET A O 1
ATOM 944 N N . ASP A 1 125 ? 15.182 5.712 -11.503 1.00 92.31 125 ASP A N 1
ATOM 945 C CA . ASP A 1 125 ? 16.399 6.502 -11.605 1.00 92.31 125 ASP A CA 1
ATOM 946 C C . ASP A 1 125 ? 16.840 6.632 -13.081 1.00 92.31 125 ASP A C 1
ATOM 948 O O . ASP A 1 125 ? 16.855 5.624 -13.802 1.00 92.31 125 ASP A O 1
ATOM 952 N N . PRO A 1 126 ? 17.166 7.847 -13.567 1.00 86.81 126 PRO A N 1
ATOM 953 C CA . PRO A 1 126 ? 17.527 8.070 -14.964 1.00 86.81 126 PRO A CA 1
ATOM 954 C C . PRO A 1 126 ? 18.658 7.168 -15.462 1.00 86.81 126 PRO A C 1
ATOM 956 O O . PRO A 1 126 ? 18.583 6.697 -16.598 1.00 86.81 126 PRO A O 1
ATOM 959 N N . ASP A 1 127 ? 19.656 6.880 -14.622 1.00 88.81 127 ASP A N 1
ATOM 960 C CA . ASP A 1 127 ? 20.800 6.052 -15.003 1.00 88.81 127 ASP A CA 1
ATOM 961 C C . ASP A 1 127 ? 20.379 4.591 -15.178 1.00 88.81 127 ASP A C 1
ATOM 963 O O . ASP A 1 127 ? 20.835 3.903 -16.093 1.00 88.81 127 ASP A O 1
ATOM 967 N N . ASN A 1 128 ? 19.468 4.110 -14.331 1.00 87.50 128 ASN A N 1
ATOM 968 C CA . ASN A 1 128 ? 18.937 2.753 -14.425 1.00 87.50 128 ASN A CA 1
ATOM 969 C C . ASN A 1 128 ? 18.014 2.600 -15.640 1.00 87.50 128 ASN A C 1
ATOM 971 O O . ASN A 1 128 ? 18.130 1.619 -16.374 1.00 87.50 128 ASN A O 1
ATOM 975 N N . LEU A 1 129 ? 17.168 3.595 -15.919 1.00 87.44 129 LEU A N 1
ATOM 976 C CA . LEU A 1 129 ? 16.332 3.613 -17.123 1.00 87.44 129 LEU A CA 1
ATOM 977 C C . LEU A 1 129 ? 17.170 3.665 -18.407 1.00 87.44 129 LEU A C 1
ATOM 979 O O . LEU A 1 129 ? 16.845 2.984 -19.380 1.00 87.44 129 LEU A O 1
ATOM 983 N N . ALA A 1 130 ? 18.250 4.450 -18.411 1.00 86.06 130 ALA A N 1
ATOM 984 C CA . ALA A 1 130 ? 19.165 4.537 -19.544 1.00 86.06 130 ALA A CA 1
ATOM 985 C C . ALA A 1 130 ? 19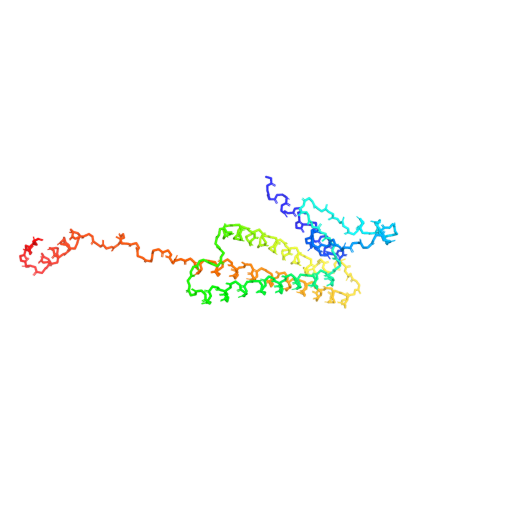.909 3.217 -19.787 1.00 86.06 130 ALA A C 1
ATOM 987 O O . ALA A 1 130 ? 20.083 2.835 -20.939 1.00 86.06 130 ALA A O 1
ATOM 988 N N . LYS A 1 131 ? 20.284 2.492 -18.726 1.00 87.12 131 LYS A N 1
ATOM 989 C CA . LYS A 1 131 ? 20.874 1.147 -18.834 1.00 87.12 131 LYS A CA 1
ATOM 990 C C . LYS A 1 131 ? 19.893 0.105 -19.373 1.00 87.12 131 LYS A C 1
ATOM 992 O O . LYS A 1 131 ? 20.313 -0.781 -20.105 1.00 87.12 131 LYS A O 1
ATOM 997 N N . MET A 1 132 ? 18.612 0.191 -19.008 1.00 83.00 132 MET A N 1
ATOM 998 C CA . MET A 1 132 ? 17.590 -0.757 -19.469 1.00 83.00 132 MET A CA 1
ATOM 999 C C . MET A 1 132 ? 17.240 -0.585 -20.946 1.00 83.00 132 MET A C 1
ATOM 1001 O O . MET A 1 132 ? 17.085 -1.568 -21.663 1.00 83.00 132 MET A O 1
ATOM 1005 N N . TYR A 1 133 ? 17.102 0.663 -21.388 1.00 86.50 133 TYR A N 1
ATOM 1006 C CA . TYR A 1 133 ? 16.693 1.001 -22.749 1.00 86.50 133 TYR A CA 1
ATOM 1007 C C . TYR A 1 133 ? 17.722 1.957 -23.367 1.00 86.50 133 TYR A C 1
ATOM 1009 O O . TYR A 1 133 ? 17.431 3.145 -23.533 1.00 86.50 133 TYR A O 1
ATOM 1017 N N . PRO A 1 134 ? 18.944 1.493 -23.684 1.00 84.31 134 PRO A N 1
ATOM 1018 C CA . PRO A 1 134 ? 20.041 2.357 -24.131 1.00 84.31 134 PRO A CA 1
ATOM 1019 C C . PRO A 1 134 ? 19.734 3.096 -25.438 1.00 84.31 134 PRO A C 1
ATOM 1021 O O . PRO A 1 134 ? 20.109 4.258 -25.574 1.00 84.31 134 PRO A O 1
ATOM 1024 N N . ASP A 1 135 ? 18.937 2.497 -26.320 1.00 86.81 135 ASP A N 1
ATOM 1025 C CA . ASP A 1 135 ? 18.785 2.991 -27.694 1.00 86.81 135 ASP A CA 1
ATOM 1026 C C . ASP A 1 135 ? 17.430 3.659 -27.976 1.00 86.81 135 ASP A C 1
ATOM 1028 O O . ASP A 1 135 ? 17.206 4.171 -29.070 1.00 86.81 135 ASP A O 1
ATOM 1032 N N . SER A 1 136 ? 16.506 3.685 -27.006 1.00 88.81 136 SER A N 1
ATOM 1033 C CA . SER A 1 136 ? 15.150 4.208 -27.227 1.00 88.81 136 SER A CA 1
ATOM 1034 C C . SER A 1 136 ? 14.668 5.118 -26.103 1.00 88.81 136 SER A C 1
ATOM 1036 O O . SER A 1 136 ? 14.261 4.673 -25.028 1.00 88.81 136 SER A O 1
ATOM 1038 N N . MET A 1 137 ? 14.646 6.424 -26.380 1.00 88.12 137 MET A N 1
ATOM 1039 C CA . MET A 1 137 ? 14.063 7.411 -25.468 1.00 88.12 137 MET A CA 1
ATOM 1040 C C . MET A 1 137 ? 12.547 7.227 -25.308 1.00 88.12 137 MET A C 1
ATOM 1042 O O . MET A 1 137 ? 12.022 7.402 -24.209 1.00 88.12 137 MET A O 1
ATOM 1046 N N . GLU A 1 138 ? 11.848 6.814 -26.364 1.00 90.25 138 GLU A N 1
ATOM 1047 C CA . GLU A 1 138 ? 10.406 6.551 -26.316 1.00 90.25 138 GLU A CA 1
ATOM 1048 C C . GLU A 1 138 ? 10.067 5.390 -25.376 1.00 90.25 138 GLU A C 1
ATOM 1050 O O . GLU A 1 138 ? 9.183 5.525 -24.528 1.00 90.25 138 GLU A O 1
ATOM 1055 N N . GLN A 1 139 ? 10.815 4.281 -25.445 1.00 88.50 139 GLN A N 1
ATOM 1056 C CA . GLN A 1 139 ? 10.617 3.144 -24.542 1.00 88.50 139 GLN A CA 1
ATOM 1057 C C . GLN A 1 139 ? 10.921 3.516 -23.086 1.00 88.50 139 GLN A C 1
ATOM 1059 O O . GLN A 1 139 ? 10.157 3.137 -22.196 1.00 88.50 139 GLN A O 1
ATOM 1064 N N . ARG A 1 140 ? 11.955 4.338 -22.831 1.00 90.06 140 ARG A N 1
ATOM 1065 C CA . ARG A 1 140 ? 12.227 4.874 -21.481 1.00 90.06 140 ARG A CA 1
ATOM 1066 C C . ARG A 1 140 ? 11.038 5.654 -20.937 1.00 90.06 140 ARG A C 1
ATOM 1068 O O . ARG A 1 140 ? 10.653 5.457 -19.786 1.00 90.06 140 ARG A O 1
ATOM 1075 N N . ILE A 1 141 ? 10.460 6.543 -21.746 1.00 90.31 141 ILE A N 1
ATOM 1076 C CA . ILE A 1 141 ? 9.316 7.371 -21.342 1.00 90.31 141 ILE A CA 1
ATOM 1077 C C . ILE A 1 141 ? 8.085 6.492 -21.099 1.00 90.31 141 ILE A C 1
ATOM 1079 O O . ILE A 1 141 ? 7.431 6.629 -20.064 1.00 90.31 141 ILE A O 1
ATOM 1083 N N . ALA A 1 142 ? 7.789 5.559 -22.006 1.00 91.19 142 ALA A N 1
ATOM 1084 C CA . ALA A 1 142 ? 6.654 4.650 -21.880 1.00 91.19 142 ALA A CA 1
ATOM 1085 C C . ALA A 1 142 ? 6.753 3.788 -20.613 1.00 91.19 142 ALA A C 1
ATOM 1087 O O . ALA A 1 142 ? 5.813 3.731 -19.817 1.00 91.19 142 ALA A O 1
ATOM 1088 N N . TYR A 1 143 ? 7.910 3.172 -20.378 1.00 91.94 143 TYR A N 1
ATOM 1089 C CA . TYR A 1 143 ? 8.145 2.332 -19.212 1.00 91.94 143 TYR A CA 1
ATOM 1090 C C . TYR A 1 143 ? 8.139 3.139 -17.903 1.00 91.94 143 TYR A C 1
ATOM 1092 O O . TYR A 1 143 ? 7.488 2.750 -16.931 1.00 91.94 143 TYR A O 1
ATOM 1100 N N . ARG A 1 144 ? 8.741 4.337 -17.890 1.00 92.38 144 ARG A N 1
ATOM 1101 C CA . ARG A 1 144 ? 8.644 5.268 -16.755 1.00 92.38 144 ARG A CA 1
ATOM 1102 C C . ARG A 1 144 ? 7.191 5.622 -16.437 1.00 92.38 144 ARG A C 1
ATOM 1104 O O . ARG A 1 144 ? 6.813 5.632 -15.269 1.00 92.38 144 ARG A O 1
ATOM 1111 N N . ASN A 1 145 ? 6.363 5.880 -17.448 1.00 93.00 145 ASN A N 1
ATOM 1112 C CA . ASN A 1 145 ? 4.944 6.181 -17.250 1.00 93.00 145 ASN A CA 1
ATOM 1113 C C . ASN A 1 145 ? 4.185 5.000 -16.625 1.00 93.00 145 ASN A C 1
ATOM 1115 O O . ASN A 1 145 ? 3.345 5.215 -15.747 1.00 93.00 145 ASN A O 1
ATOM 1119 N N . LYS A 1 146 ? 4.504 3.759 -17.015 1.00 92.81 146 LYS A N 1
ATOM 1120 C CA . LYS A 1 146 ? 3.954 2.547 -16.382 1.00 92.81 146 LYS A CA 1
ATOM 1121 C C . LYS A 1 146 ? 4.360 2.453 -14.909 1.00 92.81 146 LYS A C 1
ATOM 1123 O O . LYS A 1 146 ? 3.494 2.297 -14.049 1.00 92.81 146 LYS A O 1
ATOM 1128 N N . LEU A 1 147 ? 5.641 2.662 -14.597 1.00 93.56 147 LEU A N 1
ATOM 1129 C CA . LEU A 1 147 ? 6.136 2.683 -13.215 1.00 93.56 147 LEU A CA 1
ATOM 1130 C C . LEU A 1 147 ? 5.479 3.775 -12.366 1.00 93.56 147 LEU A C 1
ATOM 1132 O O . LEU A 1 147 ? 5.154 3.533 -11.206 1.00 93.56 147 LEU A O 1
ATOM 1136 N N . VAL A 1 148 ? 5.223 4.958 -12.933 1.00 94.94 148 VAL A N 1
ATOM 1137 C CA . VAL A 1 148 ? 4.499 6.038 -12.242 1.00 94.94 148 VAL A CA 1
ATOM 1138 C C . VAL A 1 148 ? 3.064 5.620 -11.920 1.00 94.94 148 VAL A C 1
ATOM 1140 O O . VAL A 1 148 ? 2.601 5.836 -10.799 1.00 94.94 148 VAL A O 1
ATOM 1143 N N . ARG A 1 149 ? 2.352 4.998 -12.870 1.00 94.94 149 ARG A N 1
ATOM 1144 C CA . ARG A 1 149 ? 0.985 4.494 -12.645 1.00 94.94 149 ARG A CA 1
ATOM 1145 C C . ARG A 1 149 ? 0.953 3.428 -11.551 1.00 94.94 149 ARG A C 1
ATOM 1147 O O . ARG A 1 149 ? 0.110 3.508 -10.660 1.00 94.94 149 ARG A O 1
ATOM 1154 N N . PHE A 1 150 ? 1.903 2.498 -11.579 1.00 94.50 150 PHE A N 1
ATOM 1155 C CA . PHE A 1 150 ? 2.071 1.485 -10.540 1.00 94.50 150 PHE A CA 1
ATOM 1156 C C . PHE A 1 150 ? 2.396 2.098 -9.174 1.00 94.50 150 PHE A C 1
ATOM 1158 O O . PHE A 1 150 ? 1.719 1.819 -8.185 1.00 94.50 150 PHE A O 1
ATOM 1165 N N . GLY A 1 151 ? 3.361 3.018 -9.115 1.00 94.06 151 GLY A N 1
ATOM 1166 C CA . GLY A 1 151 ? 3.710 3.738 -7.892 1.00 94.06 151 GLY A CA 1
ATOM 1167 C C . GLY A 1 151 ? 2.525 4.505 -7.298 1.00 94.06 151 GLY A C 1
ATOM 1168 O O . GLY A 1 151 ? 2.355 4.522 -6.078 1.00 94.06 151 GLY A O 1
ATOM 1169 N N . ARG A 1 152 ? 1.661 5.082 -8.144 1.00 95.06 152 ARG A N 1
ATOM 1170 C CA . ARG A 1 152 ? 0.417 5.741 -7.719 1.00 95.06 152 ARG A CA 1
ATOM 1171 C C . ARG A 1 152 ? -0.576 4.756 -7.096 1.00 95.06 152 ARG A C 1
ATOM 1173 O O . ARG A 1 152 ? -1.131 5.070 -6.046 1.00 95.06 152 ARG A O 1
ATOM 1180 N N . ALA A 1 153 ? -0.767 3.579 -7.694 1.00 93.75 153 ALA A N 1
ATOM 1181 C CA . ALA A 1 153 ? -1.639 2.538 -7.144 1.00 93.75 153 ALA A CA 1
ATOM 1182 C C . ALA A 1 153 ? -1.145 2.060 -5.763 1.00 93.75 153 ALA A C 1
ATOM 1184 O O . ALA A 1 153 ? -1.924 1.948 -4.817 1.00 93.75 153 ALA A O 1
ATOM 1185 N N . ILE A 1 154 ? 0.168 1.878 -5.600 1.00 93.75 154 ILE A N 1
ATOM 1186 C CA . ILE A 1 154 ? 0.778 1.539 -4.305 1.00 93.75 154 ILE A CA 1
ATOM 1187 C C . ILE A 1 154 ? 0.584 2.662 -3.275 1.00 93.75 154 ILE A C 1
ATOM 1189 O O . ILE A 1 154 ? 0.243 2.395 -2.122 1.00 93.75 154 ILE A O 1
ATOM 1193 N N . ALA A 1 155 ? 0.785 3.921 -3.674 1.00 94.56 155 ALA A N 1
ATOM 1194 C CA . ALA A 1 155 ? 0.595 5.066 -2.787 1.00 94.56 155 ALA A CA 1
ATOM 1195 C C . ALA A 1 155 ? -0.864 5.190 -2.318 1.00 94.56 155 ALA A C 1
ATOM 1197 O O . ALA A 1 155 ? -1.111 5.488 -1.154 1.00 94.56 155 ALA A O 1
ATOM 1198 N N . GLN A 1 156 ? -1.836 4.914 -3.190 1.00 94.50 156 GLN A N 1
ATOM 1199 C CA . GLN A 1 156 ? -3.250 4.902 -2.820 1.00 94.50 156 GLN A CA 1
ATOM 1200 C C . GLN A 1 156 ? -3.549 3.879 -1.714 1.00 94.50 156 GLN A C 1
ATOM 1202 O O . GLN A 1 156 ? -4.224 4.231 -0.745 1.00 94.50 156 GLN A O 1
ATOM 1207 N N . GLY A 1 157 ? -3.016 2.658 -1.816 1.00 90.19 157 GLY A N 1
ATOM 1208 C CA . GLY A 1 157 ? -3.163 1.632 -0.775 1.00 90.19 157 GLY A CA 1
ATOM 1209 C C . GLY A 1 157 ? -2.560 2.060 0.564 1.00 90.19 157 GLY A C 1
ATOM 1210 O O . GLY A 1 157 ? -3.182 1.905 1.616 1.00 90.19 157 GLY A O 1
ATOM 1211 N N . GLU A 1 158 ? -1.395 2.712 0.528 1.00 93.44 158 GLU A N 1
ATOM 1212 C CA . GLU A 1 158 ? -0.772 3.295 1.718 1.00 93.44 158 GLU A CA 1
ATOM 1213 C C . GLU A 1 158 ? -1.657 4.360 2.378 1.00 93.44 158 GLU A C 1
ATOM 1215 O O . GLU A 1 158 ? -1.817 4.344 3.600 1.00 93.44 158 GLU A O 1
ATOM 1220 N N . PHE A 1 159 ? -2.241 5.275 1.598 1.00 94.69 159 PHE A N 1
ATOM 1221 C CA . PHE A 1 159 ? -3.152 6.288 2.135 1.00 94.69 159 PHE A CA 1
ATOM 1222 C C . PHE A 1 159 ? -4.377 5.649 2.788 1.00 94.69 159 PHE A C 1
ATOM 1224 O O . PHE A 1 159 ? -4.695 5.998 3.921 1.00 94.69 159 PHE A O 1
ATOM 1231 N N . ILE A 1 160 ? -4.995 4.651 2.148 1.00 92.12 160 ILE A N 1
ATOM 1232 C CA . ILE A 1 160 ? -6.151 3.940 2.715 1.00 92.12 160 ILE A CA 1
ATOM 1233 C C . ILE A 1 160 ? -5.777 3.243 4.031 1.00 92.12 160 ILE A C 1
ATOM 1235 O O . ILE A 1 160 ? -6.530 3.307 5.001 1.00 92.12 160 ILE A O 1
ATOM 1239 N N . ALA A 1 161 ? -4.601 2.613 4.109 1.00 91.12 161 ALA A N 1
ATOM 1240 C CA . ALA A 1 161 ? -4.133 1.982 5.341 1.00 91.12 161 ALA A CA 1
ATOM 1241 C C . ALA A 1 161 ? -3.896 3.005 6.471 1.00 91.12 161 ALA A C 1
ATOM 1243 O O . ALA A 1 161 ? -4.234 2.736 7.627 1.00 91.12 161 ALA A O 1
ATOM 1244 N N . ARG A 1 162 ? -3.356 4.193 6.158 1.00 94.12 162 ARG A N 1
ATOM 1245 C CA . ARG A 1 162 ? -3.219 5.292 7.134 1.00 94.12 162 ARG A CA 1
ATOM 1246 C C . ARG A 1 162 ? -4.577 5.820 7.579 1.00 94.12 162 ARG A C 1
ATOM 1248 O O . ARG A 1 162 ? -4.772 6.040 8.773 1.00 94.12 162 ARG A O 1
ATOM 1255 N N . ASP A 1 163 ? -5.504 5.991 6.646 1.00 93.12 163 ASP A N 1
ATOM 1256 C CA . ASP A 1 163 ? -6.860 6.449 6.929 1.00 93.12 163 ASP A CA 1
ATOM 1257 C C . ASP A 1 163 ? -7.602 5.459 7.822 1.00 93.12 163 ASP A C 1
ATOM 1259 O O . ASP A 1 163 ? -8.226 5.880 8.790 1.00 93.12 163 ASP A O 1
ATOM 1263 N N . ALA A 1 164 ? -7.453 4.152 7.590 1.00 90.38 164 ALA A N 1
ATOM 1264 C CA . ALA A 1 164 ? -8.011 3.121 8.460 1.00 90.38 164 ALA A CA 1
ATOM 1265 C C . ALA A 1 164 ? -7.469 3.230 9.896 1.00 90.38 164 ALA A C 1
ATOM 1267 O O . ALA A 1 164 ? -8.248 3.262 10.849 1.00 90.38 164 ALA A O 1
ATOM 1268 N N . ILE A 1 165 ? -6.147 3.362 10.073 1.00 91.81 165 ILE A N 1
ATOM 1269 C CA . ILE A 1 165 ? -5.537 3.550 11.402 1.00 91.81 165 ILE A CA 1
ATOM 1270 C C . ILE A 1 165 ? -6.061 4.832 12.065 1.00 91.81 165 ILE A C 1
ATOM 1272 O O . ILE A 1 165 ? -6.406 4.828 13.247 1.00 91.81 165 ILE A O 1
ATOM 1276 N N . ASN A 1 166 ? -6.132 5.932 11.317 1.00 91.06 166 ASN A N 1
ATOM 1277 C CA . ASN A 1 166 ? -6.606 7.214 11.830 1.00 91.06 166 ASN A CA 1
ATOM 1278 C C . ASN A 1 166 ? -8.089 7.169 12.206 1.00 91.06 166 ASN A C 1
ATOM 1280 O O . ASN A 1 166 ? -8.466 7.691 13.255 1.00 91.06 166 ASN A O 1
ATOM 1284 N N . ALA A 1 167 ? -8.921 6.524 11.390 1.00 89.56 167 ALA A N 1
ATOM 1285 C CA . ALA A 1 167 ? -10.332 6.315 11.673 1.00 89.56 167 ALA A CA 1
ATOM 1286 C C . ALA A 1 167 ? -10.497 5.526 12.978 1.00 89.56 167 ALA A C 1
ATOM 1288 O O . ALA A 1 167 ? -11.238 5.956 13.862 1.00 89.56 167 ALA A O 1
ATOM 1289 N N . ILE A 1 168 ? -9.736 4.439 13.152 1.00 88.62 168 ILE A N 1
ATOM 1290 C CA . ILE A 1 168 ? -9.723 3.637 14.383 1.00 88.62 168 ILE A CA 1
ATOM 1291 C C . ILE A 1 168 ? -9.365 4.495 15.597 1.00 88.62 168 ILE A C 1
ATOM 1293 O O . ILE A 1 168 ? -10.135 4.523 16.558 1.00 88.62 168 ILE A O 1
ATOM 1297 N N . LYS A 1 169 ? -8.264 5.253 15.535 1.00 86.50 169 LYS A N 1
ATOM 1298 C CA . LYS A 1 169 ? -7.822 6.136 16.629 1.00 86.50 169 LYS A CA 1
ATOM 1299 C C . LYS A 1 169 ? -8.851 7.206 16.995 1.00 86.50 169 LYS A C 1
ATOM 1301 O O . LYS A 1 169 ? -9.004 7.540 18.161 1.00 86.50 169 LYS A O 1
ATOM 1306 N N . ARG A 1 170 ? -9.566 7.747 16.006 1.00 84.00 170 ARG A N 1
ATOM 1307 C CA . ARG A 1 170 ? -10.645 8.726 16.233 1.00 84.00 170 ARG A CA 1
ATOM 1308 C C . ARG A 1 170 ? -11.931 8.085 16.749 1.00 84.00 170 ARG A C 1
ATOM 1310 O O . ARG A 1 170 ? -12.778 8.777 17.303 1.00 84.00 170 ARG A O 1
ATOM 1317 N N . SER A 1 171 ? -12.112 6.784 16.527 1.00 79.94 171 SER A N 1
ATOM 1318 C CA . SER A 1 171 ? -13.299 6.059 16.980 1.00 79.94 171 SER A CA 1
ATOM 1319 C C . SER A 1 171 ? -13.245 5.681 18.457 1.00 79.94 171 SER A C 1
ATOM 1321 O O . SER A 1 171 ? -14.302 5.525 19.072 1.00 79.94 171 SER A O 1
ATOM 1323 N N . THR A 1 172 ? -12.039 5.557 19.017 1.00 72.88 172 THR A N 1
ATOM 1324 C CA . THR A 1 172 ? -11.811 5.376 20.452 1.00 72.88 172 THR A CA 1
ATOM 1325 C C . THR A 1 172 ? -11.994 6.695 21.200 1.00 72.88 172 THR A C 1
ATOM 1327 O O . THR A 1 172 ? -11.758 7.764 20.638 1.00 72.88 172 THR A O 1
ATOM 1330 N N . ALA A 1 173 ? -12.439 6.628 22.462 1.00 65.75 173 ALA A N 1
ATOM 1331 C CA . ALA A 1 173 ? -12.530 7.816 23.307 1.00 65.75 173 ALA A CA 1
ATOM 1332 C C . ALA A 1 173 ? -11.164 8.530 23.329 1.00 65.75 173 ALA A C 1
ATOM 1334 O O . ALA A 1 173 ? -10.148 7.837 23.423 1.00 65.75 173 ALA A O 1
ATOM 1335 N N . PRO A 1 174 ? -11.120 9.868 23.197 1.00 63.12 174 PRO A N 1
ATOM 1336 C CA . PRO A 1 174 ? -9.861 10.595 23.230 1.00 63.12 174 PRO A CA 1
ATOM 1337 C C . PRO A 1 174 ? -9.111 10.277 24.526 1.00 63.12 174 PRO A C 1
ATOM 1339 O O . PRO A 1 174 ? -9.724 10.187 25.595 1.00 63.12 174 PRO A O 1
ATOM 1342 N N . ASP A 1 175 ? -7.790 10.111 24.423 1.00 58.47 175 ASP A N 1
ATOM 1343 C CA . ASP A 1 175 ? -6.923 10.055 25.598 1.00 58.47 175 ASP A CA 1
ATOM 1344 C C . ASP A 1 175 ? -7.225 11.272 26.477 1.00 58.47 175 ASP A C 1
ATOM 1346 O O . ASP A 1 175 ? -7.474 12.358 25.948 1.00 58.47 175 ASP A O 1
ATOM 1350 N N . LYS A 1 176 ? -7.255 11.083 27.805 1.00 52.78 176 LYS A N 1
ATOM 1351 C CA . LYS A 1 176 ? -7.580 12.139 28.778 1.00 52.78 176 LYS A CA 1
ATOM 1352 C C . LYS A 1 176 ? -6.837 13.429 28.407 1.00 52.78 176 LYS A C 1
ATOM 1354 O O . LYS A 1 176 ? -5.640 13.547 28.648 1.00 52.78 176 LYS A O 1
ATOM 1359 N N . THR A 1 177 ? -7.553 14.398 27.841 1.00 53.06 177 THR A N 1
ATOM 1360 C CA . THR A 1 177 ? -7.017 15.710 27.446 1.00 53.06 177 THR A CA 1
ATOM 1361 C C . THR A 1 177 ? -6.671 16.577 28.654 1.00 53.06 177 THR A C 1
ATOM 1363 O O . THR A 1 177 ? -6.008 17.599 28.518 1.00 53.06 177 THR A O 1
ATOM 1366 N N . THR A 1 178 ? -7.072 16.147 29.849 1.00 46.03 178 THR A N 1
ATOM 1367 C CA . THR A 1 178 ? -6.707 16.738 31.128 1.00 46.03 178 THR A CA 1
ATOM 1368 C C . THR A 1 178 ? -5.938 15.712 31.956 1.00 46.03 178 THR A C 1
ATOM 1370 O O . THR A 1 178 ? -6.498 14.930 32.727 1.00 46.03 178 THR A O 1
ATOM 1373 N N . SER A 1 179 ? -4.610 15.722 31.856 1.00 49.00 179 SER A N 1
ATOM 1374 C CA . SER A 1 179 ? -3.833 15.405 33.046 1.00 49.00 179 SER A CA 1
ATOM 1375 C C . SER A 1 179 ? -4.059 16.568 34.017 1.00 49.00 179 SER A C 1
ATOM 1377 O O . SER A 1 179 ? -3.469 17.637 33.883 1.00 49.00 179 SER A O 1
ATOM 1379 N N . LEU A 1 180 ? -4.899 16.368 35.035 1.00 52.81 180 LEU A N 1
ATOM 1380 C CA . LEU A 1 180 ? -4.938 17.204 36.250 1.00 52.81 180 LEU A CA 1
ATOM 1381 C C . LEU A 1 180 ? -3.597 17.147 37.034 1.00 52.81 180 LEU A C 1
ATOM 1383 O O . LEU A 1 180 ? -3.562 17.253 38.250 1.00 52.81 180 LEU A O 1
ATOM 1387 N N . GLY A 1 181 ? -2.467 16.936 36.353 1.00 51.22 181 GLY A N 1
ATOM 1388 C CA . GLY A 1 181 ? -1.127 17.011 36.927 1.00 51.22 181 GLY A CA 1
ATOM 1389 C C . GLY A 1 181 ? -0.587 18.440 36.983 1.00 51.22 181 GLY A C 1
ATOM 1390 O O . GLY A 1 181 ? 0.422 18.662 37.636 1.00 51.22 181 GLY A O 1
ATOM 1391 N N . ASN A 1 182 ? -1.256 19.396 36.322 1.00 52.53 182 ASN A N 1
ATOM 1392 C CA . ASN A 1 182 ? -0.874 20.812 36.304 1.00 52.53 182 ASN A CA 1
ATOM 1393 C C . ASN A 1 182 ? -1.925 21.747 36.919 1.00 52.53 182 ASN A C 1
ATOM 1395 O O . ASN A 1 182 ? -1.829 22.965 36.785 1.00 52.53 182 ASN A O 1
ATOM 1399 N N . THR A 1 183 ? -2.928 21.209 37.611 1.00 55.62 183 THR A N 1
ATOM 1400 C CA . THR A 1 183 ? -3.650 22.014 38.597 1.00 55.62 183 THR A CA 1
ATOM 1401 C C . THR A 1 183 ? -2.712 22.197 39.780 1.00 55.62 183 THR A C 1
ATOM 1403 O O . THR A 1 183 ? -2.374 21.216 40.445 1.00 55.62 183 THR A O 1
ATOM 1406 N N . LEU A 1 184 ? -2.243 23.431 39.999 1.00 59.38 184 LEU A N 1
ATOM 1407 C CA . LEU A 1 184 ? -1.534 23.814 41.221 1.00 59.38 184 LEU A CA 1
ATOM 1408 C C . LEU A 1 184 ? -2.308 23.228 42.404 1.00 59.38 184 LEU A C 1
ATOM 1410 O O . LEU A 1 184 ? -3.519 23.427 42.503 1.00 59.38 184 LEU A O 1
ATOM 1414 N N . SER A 1 185 ? -1.630 22.455 43.254 1.00 70.69 185 SER A N 1
ATOM 1415 C CA . SER A 1 185 ? -2.263 21.958 44.472 1.00 70.69 185 SER A CA 1
ATOM 1416 C C . SER A 1 185 ? -2.773 23.151 45.277 1.00 70.69 185 SER A C 1
ATOM 1418 O O . SER A 1 185 ? -2.208 24.245 45.204 1.00 70.69 185 SER A O 1
ATOM 1420 N N . ASP A 1 186 ? -3.825 22.947 46.061 1.00 71.75 186 ASP A N 1
ATOM 1421 C CA . ASP A 1 186 ? -4.429 24.019 46.856 1.00 71.75 186 ASP A CA 1
ATOM 1422 C C . ASP A 1 186 ? -3.382 24.728 47.746 1.00 71.75 186 ASP A C 1
ATOM 1424 O O . ASP A 1 186 ? -3.375 25.948 47.888 1.00 71.75 186 ASP A O 1
ATOM 1428 N N . GLY A 1 187 ? -2.384 23.976 48.229 1.00 75.25 187 GLY A N 1
ATOM 1429 C CA . GLY A 1 187 ? -1.226 24.514 48.947 1.00 75.25 187 GLY A CA 1
ATOM 1430 C C . GLY A 1 187 ? -0.312 25.413 48.104 1.00 75.25 187 GLY A C 1
ATOM 1431 O O . GLY A 1 187 ? 0.155 26.434 48.604 1.00 75.25 187 GLY A O 1
ATOM 1432 N N . ASN A 1 188 ? -0.090 25.093 46.826 1.00 77.44 188 ASN A N 1
ATOM 1433 C CA . ASN A 1 188 ? 0.704 25.936 45.926 1.00 77.44 188 ASN A CA 1
ATOM 1434 C C . ASN A 1 188 ? -0.019 27.250 45.610 1.00 77.44 188 ASN A C 1
ATOM 1436 O O . ASN A 1 188 ? 0.621 28.296 45.532 1.00 77.44 188 ASN A O 1
ATOM 1440 N N . VAL A 1 189 ? -1.348 27.210 45.475 1.00 76.75 189 VAL A N 1
ATOM 1441 C CA . VAL A 1 189 ? -2.169 28.413 45.280 1.00 76.75 189 VAL A CA 1
ATOM 1442 C C . VAL A 1 189 ? -2.124 29.294 46.531 1.00 76.75 189 VAL A C 1
ATOM 1444 O O . VAL A 1 189 ? -1.816 30.481 46.426 1.00 76.75 189 VAL A O 1
ATOM 1447 N N . LYS A 1 190 ? -2.328 28.714 47.724 1.00 81.38 190 LYS A N 1
ATOM 1448 C CA . LYS A 1 190 ? -2.236 29.434 49.008 1.00 81.38 190 LYS A CA 1
ATOM 1449 C C . LYS A 1 190 ? -0.852 30.065 49.208 1.00 81.38 190 LYS A C 1
ATOM 1451 O O . LYS A 1 190 ? -0.760 31.237 49.563 1.00 81.38 190 LYS A O 1
ATOM 1456 N N . ALA A 1 191 ? 0.226 29.341 48.899 1.00 81.25 191 ALA A N 1
ATOM 1457 C CA . ALA A 1 191 ? 1.592 29.862 48.986 1.00 81.25 191 ALA A CA 1
ATOM 1458 C C . ALA A 1 191 ? 1.848 31.038 48.027 1.00 81.25 191 ALA A C 1
ATOM 1460 O O . ALA A 1 191 ? 2.500 32.010 48.409 1.00 81.25 191 ALA A O 1
ATOM 1461 N N . MET A 1 192 ? 1.307 30.981 46.807 1.00 81.06 192 MET A N 1
ATOM 1462 C CA . MET A 1 192 ? 1.434 32.064 45.830 1.00 81.06 192 MET A CA 1
ATOM 1463 C C . MET A 1 192 ? 0.672 33.320 46.277 1.00 81.06 192 MET A C 1
ATOM 1465 O O . MET A 1 192 ? 1.202 34.424 46.191 1.00 81.06 192 MET A O 1
ATOM 1469 N N . ILE A 1 193 ? -0.530 33.148 46.837 1.00 81.94 193 ILE A N 1
ATOM 1470 C CA . ILE A 1 193 ? -1.331 34.251 47.388 1.00 81.94 193 ILE A CA 1
ATOM 1471 C C . ILE A 1 193 ? -0.617 34.907 48.584 1.00 81.94 193 ILE A C 1
ATOM 1473 O O . ILE A 1 193 ? -0.571 36.134 48.675 1.00 81.94 193 ILE A O 1
ATOM 1477 N N . ILE A 1 194 ? -0.007 34.118 49.478 1.00 84.06 194 ILE A N 1
ATOM 1478 C CA . ILE A 1 194 ? 0.784 34.645 50.608 1.00 84.06 194 ILE A CA 1
ATOM 1479 C C . ILE A 1 194 ? 2.001 35.430 50.105 1.00 84.06 194 ILE A C 1
ATOM 1481 O O . ILE A 1 194 ? 2.307 36.501 50.634 1.00 84.06 194 ILE A O 1
ATOM 1485 N N . ALA A 1 195 ? 2.700 34.910 49.093 1.00 83.38 195 ALA A N 1
ATOM 1486 C CA . ALA A 1 195 ? 3.866 35.570 48.516 1.00 83.38 195 ALA A CA 1
ATOM 1487 C C . ALA A 1 195 ? 3.504 36.927 47.890 1.00 83.38 195 ALA A C 1
ATOM 1489 O O . ALA A 1 195 ? 4.214 37.904 48.124 1.00 83.38 195 ALA A O 1
ATOM 1490 N N . GLU A 1 196 ? 2.377 37.015 47.181 1.00 82.38 196 GLU A N 1
ATOM 1491 C CA . GLU A 1 196 ? 1.877 38.276 46.620 1.00 82.38 196 GLU A CA 1
ATOM 1492 C C . GLU A 1 196 ? 1.443 39.275 47.700 1.00 82.38 196 GLU A C 1
ATOM 1494 O O . GLU A 1 196 ? 1.810 40.448 47.639 1.00 82.38 196 GLU A O 1
ATOM 1499 N N . HIS A 1 197 ? 0.748 38.825 48.752 1.00 86.88 197 HIS A N 1
ATOM 1500 C CA . HIS A 1 197 ? 0.401 39.694 49.885 1.00 86.88 197 HIS A CA 1
ATOM 1501 C C . HIS A 1 197 ? 1.643 40.298 50.541 1.00 86.88 197 HIS A C 1
ATOM 1503 O O . HIS A 1 197 ? 1.687 41.502 50.793 1.00 86.88 197 HIS A O 1
ATOM 1509 N N . LYS A 1 198 ? 2.688 39.488 50.739 1.00 82.38 198 LYS A N 1
ATOM 1510 C CA . LYS A 1 198 ? 3.972 39.967 51.257 1.00 82.38 198 LYS A CA 1
ATOM 1511 C C . LYS A 1 198 ? 4.609 41.002 50.328 1.00 82.38 198 LYS A C 1
ATOM 1513 O O . LYS A 1 198 ? 5.156 41.989 50.814 1.00 82.38 198 LYS A O 1
ATOM 1518 N N . ASN A 1 199 ? 4.530 40.792 49.016 1.00 85.00 199 ASN A N 1
ATOM 1519 C CA . ASN A 1 199 ? 5.097 41.700 48.020 1.00 85.00 199 ASN A CA 1
ATOM 1520 C C . ASN A 1 199 ? 4.356 43.050 47.976 1.00 85.00 199 ASN A C 1
ATOM 1522 O O . ASN A 1 199 ? 4.968 44.087 47.739 1.00 85.00 199 ASN A O 1
ATOM 1526 N N . MET A 1 200 ? 3.055 43.045 48.280 1.00 83.69 200 MET A N 1
ATOM 1527 C CA . MET A 1 200 ? 2.224 44.248 48.400 1.00 83.69 200 MET A CA 1
ATOM 1528 C C . MET A 1 200 ? 2.206 44.862 49.812 1.00 83.69 200 MET A C 1
ATOM 1530 O O . MET A 1 200 ? 1.495 45.838 50.043 1.00 83.69 200 MET A O 1
ATOM 1534 N N . GLY A 1 201 ? 2.969 44.314 50.767 1.00 82.19 201 GLY A N 1
ATOM 1535 C CA . GLY A 1 201 ? 3.007 44.797 52.153 1.00 82.19 201 GLY A CA 1
ATOM 1536 C C . GLY A 1 201 ? 1.713 44.558 52.944 1.00 82.19 201 GLY A C 1
ATOM 1537 O O . GLY A 1 201 ? 1.496 45.198 53.972 1.00 82.19 201 GLY A O 1
ATOM 1538 N N . LEU A 1 202 ? 0.851 43.655 52.472 1.00 82.50 202 LEU A N 1
ATOM 1539 C CA . LEU A 1 202 ? -0.397 43.273 53.125 1.00 82.50 202 LEU A CA 1
ATOM 1540 C C . LEU A 1 202 ? -0.161 42.115 54.112 1.00 82.50 202 LEU A C 1
ATOM 1542 O O . LEU A 1 202 ? 0.698 41.259 53.871 1.00 82.50 202 LEU A O 1
ATOM 1546 N N . PRO A 1 203 ? -0.927 42.041 55.217 1.00 79.44 203 PRO A N 1
ATOM 1547 C CA . PRO A 1 203 ? -0.867 40.899 56.122 1.00 79.44 203 PRO A CA 1
ATOM 1548 C C . PRO A 1 203 ? -1.282 39.610 55.398 1.00 79.44 203 PRO A C 1
ATOM 1550 O O . PRO A 1 203 ? -2.116 39.626 54.485 1.00 79.44 203 PRO A O 1
ATOM 1553 N N . ALA A 1 204 ? -0.670 38.489 55.792 1.00 79.00 204 ALA A N 1
ATOM 1554 C CA . ALA A 1 204 ? -0.939 37.195 55.176 1.00 79.00 204 ALA A CA 1
ATOM 1555 C C . ALA A 1 204 ? -2.413 36.794 55.396 1.00 79.00 204 ALA A C 1
ATOM 1557 O O . ALA A 1 204 ? -2.912 36.932 56.514 1.00 79.00 204 ALA A O 1
ATOM 1558 N N . PRO A 1 205 ? -3.113 36.313 54.356 1.00 79.12 205 PRO A N 1
ATOM 1559 C CA . PRO A 1 205 ? -4.507 35.916 54.482 1.00 79.12 205 PRO A CA 1
ATOM 1560 C C . PRO A 1 205 ? -4.628 34.582 55.228 1.00 79.12 205 PRO A C 1
ATOM 1562 O O . PRO A 1 205 ? -3.827 33.667 55.025 1.00 79.12 205 PRO A O 1
ATOM 1565 N N . GLU A 1 206 ? -5.648 34.465 56.078 1.00 77.00 206 GLU A N 1
ATOM 1566 C CA . GLU A 1 206 ? -6.001 33.208 56.737 1.00 77.00 206 GLU A CA 1
ATOM 1567 C C . GLU A 1 206 ? -6.886 32.378 55.805 1.00 77.00 206 GLU A C 1
ATOM 1569 O O . GLU A 1 206 ? -7.959 32.812 55.383 1.00 77.00 206 GLU A O 1
ATOM 1574 N N . PHE A 1 207 ? -6.423 31.179 55.459 1.00 77.12 207 PHE A N 1
ATOM 1575 C CA . PHE A 1 207 ? -7.196 30.240 54.653 1.00 77.12 207 PHE A CA 1
ATOM 1576 C C . PHE A 1 207 ? -7.887 29.237 55.577 1.00 77.12 207 PHE A C 1
ATOM 1578 O O . PHE A 1 207 ? -7.219 28.641 56.423 1.00 77.12 207 PHE A O 1
ATOM 1585 N N . SER A 1 208 ? -9.195 29.040 55.388 1.00 64.62 208 SER A N 1
ATOM 1586 C CA . SER A 1 208 ? -9.946 27.936 56.005 1.00 64.62 208 SER A CA 1
ATOM 1587 C C . SER A 1 208 ? -9.705 26.599 55.303 1.00 64.62 208 SER A C 1
ATOM 1589 O O . SER A 1 208 ? -9.180 26.590 54.155 1.00 64.62 208 SER A O 1
#

Secondary structure (DSSP, 8-state):
-HHHHHHHHHHHHHHHHHTTEEEEEGGG------TTSHHHHHHHHHHH---BTTTEEEEEHHHHHHHHHHHHHHHHHHHHHHHHHHHHH-SS-SSSTTHHHHHHHHHHHHHHHHHHHHHHHHHTSHHHHHHHSTT-HHHHHHHHHHHHHHHHHHHHHHHHHHHHHHHHHHHSPPP-S--TTSS--HHHHHHHHHHHHHHTTPPPPPP-